Protein AF-0000000082576888 (afdb_homodimer)

Foldseek 3Di:
DDDDDDKDKAFAPLLPPADDFAAPDPPGQWTWAAFSAKDKAAAFGKDFTFRGMWMAADPQKWKFKFFDPVCCVPFVKTQPPVRDIDDNPDGDTHTTIIHGNGHGMDIGDGRHGGTTIGMDGDDDDDDDDDPDDDDDPCGPQDDCNVPD/DDDDDDKDKAFAPLLPPADDFADPDPPGQWTWAAFSAKDKAAAFGKDWTFRGMWMADDPQKWKWKFFDPVCCVVFVKTQPPPRDIDHNPDGDTDTTIIHGNGHGMDIGDGRHGGTTIGMDGDDDDDDDDDPDDDDDPCGPQDDCNVPD

Nearest PDB structures (foldseek):
  8hrv-assembly1_A  TM=9.682E-01  e=8.242E-16  Helicobacter pylori 26695
  3hza-assembly1_A  TM=9.464E-01  e=2.618E-15  Mycobacterium tuberculosis
  8k6w-assembly1_B  TM=9.674E-01  e=1.222E-14  Helicobacter pylori 26695
  8xhm-assembly1_A  TM=9.512E-01  e=1.796E-14  Nocardia seriolae
  3h6d-assembly1_A  TM=9.643E-01  e=3.476E-14  Mycobacterium tuberculosis

Solvent-accessible surface area (backbone atoms only — not comparable to full-atom values): 16197 Å² total; per-residue (Å²): 131,82,79,84,81,76,66,52,72,46,78,35,82,66,20,65,95,54,78,72,68,39,61,88,47,94,82,49,80,38,19,41,34,36,30,38,44,73,46,74,34,44,54,57,31,70,46,72,43,42,41,24,31,23,45,44,40,47,84,45,29,33,36,31,40,35,58,38,57,34,46,31,73,77,51,30,31,39,40,53,23,31,51,30,81,43,37,18,68,47,70,58,70,48,59,47,45,36,27,23,71,28,90,53,72,44,78,44,46,59,65,39,76,67,33,25,42,30,78,41,79,34,32,47,70,44,78,41,81,40,93,70,75,82,88,46,95,57,27,56,64,57,88,62,60,92,64,115,113,59,74,63,44,66,28,41,30,27,75,35,82,67,20,66,94,54,78,72,67,39,60,87,46,94,41,45,55,38,19,43,33,34,29,38,44,71,48,74,34,44,54,73,30,68,46,73,41,44,39,26,31,23,44,45,41,49,85,61,30,33,36,32,39,27,27,36,59,67,45,20,72,75,51,28,32,24,39,72,58,41,60,30,82,42,57,29,51,41,50,31,70,47,60,45,46,36,27,23,58,25,90,54,70,43,76,43,46,57,65,39,76,68,31,26,42,29,43,37,78,58,86,88,82,83,88,78,93,70,96,72,78,85,86,54,93,68,63,85,64,54,76,40,60,89,68,120

Radius of gyration: 20.02 Å; Cα contacts (8 Å, |Δi|>4): 741; chains: 2; bounding box: 49×55×47 Å

InterPro domains:
  IPR008181 Deoxyuridine triphosphate nucleotidohydrolase [MF_00116] (5-148)
  IPR008181 Deoxyuridine triphosphate nucleotidohydrolase [PTHR11241] (20-147)
  IPR008181 Deoxyuridine triphosphate nucleotidohydrolase [TIGR00576] (11-147)
  IPR029054 dUTPase-like [PF00692] (19-147)
  IPR033704 dUTPase, trimeric [cd07557] (29-118)
  IPR036157 dUTPase-like superfamily [G3DSA:2.70.40.10] (4-148)
  IPR036157 dUTPase-like superfamily [SSF51283] (5-147)

Secondary structure (DSSP, 8-state):
-PPPPP-EEEE-GGGTTPPPPEESSTT-SSEEEE-SS-EEE-TT-EEEEEEEEEEEPPTTEEEEEE--HHHHHHH-EEETTSSEEE-TT--SEEEEEEEE-SSS-EEEPTT-EEEEEEEEE---EEEEEES-PPP-SSBT--SSTTT-/-PPPEEEEEEE-GGGTTPPPPEESSTT-SSEEEE-SS-EEE-TT-EEEEEEEEEEEPPTTEEEEEE--HHHHHHH-EEETTSSEEE-TTB-SEEEEEEEE-SSS-EEEPTT-EEEEEEEEE---------S-PPP-SSTT--SS-S--

Structure (mmCIF, N/CA/C/O backbone):
data_AF-0000000082576888-model_v1
#
loop_
_entity.id
_entity.type
_entity.pdbx_description
1 polymer "Deoxyuridine 5'-triphosphate nucleotidohydrolase"
#
loop_
_atom_site.group_PDB
_atom_site.id
_atom_site.type_symbol
_atom_site.label_atom_id
_atom_site.label_alt_id
_atom_site.label_comp_id
_atom_site.label_asym_id
_atom_site.label_entity_id
_atom_site.label_seq_id
_atom_site.pdbx_PDB_ins_code
_atom_site.Cartn_x
_atom_site.Cartn_y
_atom_site.Cartn_z
_atom_site.occupancy
_atom_site.B_iso_or_equiv
_atom_site.auth_seq_id
_atom_site.auth_comp_id
_atom_site.auth_asym_id
_atom_site.auth_atom_id
_atom_site.pdbx_PDB_model_num
ATOM 1 N N . MET A 1 1 ? -22.599 6.484 8.722 1 65.9 1 MET A N 1
ATOM 2 C CA . MET A 1 1 ? -21.165 6.704 8.885 1 65.9 1 MET A CA 1
ATOM 3 C C . MET A 1 1 ? -20.578 5.733 9.904 1 65.9 1 MET A C 1
ATOM 5 O O . MET A 1 1 ? -21.253 5.347 10.86 1 65.9 1 MET A O 1
ATOM 9 N N . LEU A 1 2 ? -19.315 5.176 9.555 1 77.44 2 LEU A N 1
ATOM 10 C CA . LEU A 1 2 ? -18.671 4.295 10.523 1 77.44 2 LEU A CA 1
ATOM 11 C C . LEU A 1 2 ? -18.23 5.073 11.758 1 77.44 2 LEU A C 1
ATOM 13 O O . LEU A 1 2 ? -17.846 6.241 11.657 1 77.44 2 LEU A O 1
ATOM 17 N N . ALA A 1 3 ? -18.443 4.515 12.939 1 86.52 3 ALA A N 1
ATOM 18 C CA . ALA A 1 3 ? -17.978 5.148 14.171 1 86.52 3 ALA A CA 1
ATOM 19 C C . ALA A 1 3 ? -16.47 5.377 14.135 1 86.52 3 ALA A C 1
ATOM 21 O O . ALA A 1 3 ? -15.722 4.547 13.613 1 86.52 3 ALA A O 1
ATOM 22 N N . PRO A 1 4 ? -16.044 6.569 14.673 1 91.24 4 PRO A N 1
ATOM 23 C CA . PRO A 1 4 ? -14.598 6.79 14.734 1 91.24 4 PRO A CA 1
ATOM 24 C C . PRO A 1 4 ? -13.884 5.781 15.63 1 91.24 4 PRO A C 1
ATOM 26 O O . PRO A 1 4 ? -14.465 5.296 16.605 1 91.24 4 PRO A O 1
ATOM 29 N N . ILE A 1 5 ? -12.691 5.418 15.289 1 93.52 5 ILE A N 1
ATOM 30 C CA . ILE A 1 5 ? -11.874 4.571 16.151 1 93.52 5 ILE A CA 1
ATOM 31 C C . ILE A 1 5 ? -10.925 5.438 16.976 1 93.52 5 ILE A C 1
ATOM 33 O O . ILE A 1 5 ? -10.624 6.573 16.598 1 93.52 5 ILE A O 1
ATOM 37 N N . ARG A 1 6 ? -10.453 4.871 18.087 1 95.95 6 ARG A N 1
ATOM 38 C CA . ARG A 1 6 ? -9.484 5.568 18.926 1 95.95 6 ARG A CA 1
ATOM 39 C C . ARG A 1 6 ? -8.071 5.05 18.678 1 95.95 6 ARG A C 1
ATOM 41 O O . ARG A 1 6 ? -7.826 3.844 18.747 1 95.95 6 ARG A O 1
ATOM 48 N N . ILE A 1 7 ? -7.196 5.953 18.33 1 97.25 7 ILE A N 1
ATOM 49 C CA . ILE A 1 7 ? -5.788 5.622 18.138 1 97.25 7 ILE A CA 1
ATOM 50 C C . ILE A 1 7 ? -4.937 6.37 19.161 1 97.25 7 ILE A C 1
ATOM 52 O O . ILE A 1 7 ? -4.995 7.599 19.247 1 97.25 7 ILE A O 1
ATOM 56 N N . ALA A 1 8 ? -4.169 5.584 19.995 1 98.02 8 ALA A N 1
ATOM 57 C CA . ALA A 1 8 ? -3.235 6.207 20.929 1 98.02 8 ALA A CA 1
ATOM 58 C C . ALA A 1 8 ? -1.985 6.701 20.208 1 98.02 8 ALA A C 1
ATOM 60 O O . ALA A 1 8 ? -1.466 6.023 19.317 1 98.02 8 ALA A O 1
ATOM 61 N N . LEU A 1 9 ? -1.541 7.849 20.556 1 97.86 9 LEU A N 1
ATOM 62 C CA . LEU A 1 9 ? -0.363 8.451 19.941 1 97.86 9 LEU A CA 1
ATOM 63 C C . LEU A 1 9 ? 0.655 8.859 21.001 1 97.86 9 LEU A C 1
ATOM 65 O O . LEU A 1 9 ? 0.306 9.527 21.977 1 97.86 9 LEU A O 1
ATOM 69 N N . GLN A 1 10 ? 1.906 8.37 20.814 1 98.18 10 GLN A N 1
ATOM 70 C CA . GLN A 1 10 ? 3.025 8.769 21.662 1 98.18 10 GLN A CA 1
ATOM 71 C C . GLN A 1 10 ? 3.94 9.752 20.938 1 98.18 10 GLN A C 1
ATOM 73 O O . GLN A 1 10 ? 4.524 9.419 19.905 1 98.18 10 GLN A O 1
ATOM 78 N N . ARG A 1 11 ? 4.049 10.902 21.526 1 98.05 11 ARG A N 1
ATOM 79 C CA . ARG A 1 11 ? 4.987 11.876 20.978 1 98.05 11 ARG A CA 1
ATOM 80 C C . ARG A 1 11 ? 6.424 11.513 21.335 1 98.05 11 ARG A C 1
ATOM 82 O O . ARG A 1 11 ? 6.724 11.205 22.49 1 98.05 11 ARG A O 1
ATOM 89 N N . LEU A 1 12 ? 7.273 11.568 20.409 1 98.13 12 LEU A N 1
ATOM 90 C CA . LEU A 1 12 ? 8.696 11.321 20.618 1 98.13 12 LEU A CA 1
ATOM 91 C C . LEU A 1 12 ? 9.451 12.631 20.818 1 98.13 12 LEU A C 1
ATOM 93 O O . LEU A 1 12 ? 8.931 13.705 20.507 1 98.13 12 LEU A O 1
ATOM 97 N N . PRO A 1 13 ? 10.65 12.574 21.291 1 97.29 13 PRO A N 1
ATOM 98 C CA . PRO A 1 13 ? 11.383 13.794 21.637 1 97.29 13 PRO A CA 1
ATOM 99 C C . PRO A 1 13 ? 11.531 14.748 20.454 1 97.29 13 PRO A C 1
ATOM 101 O O . PRO A 1 13 ? 11.354 15.959 20.607 1 97.29 13 PRO A O 1
ATOM 104 N N . HIS A 1 14 ? 11.767 14.253 19.282 1 96.7 14 HIS A N 1
ATOM 105 C CA . HIS A 1 14 ? 12.01 15.13 18.142 1 96.7 14 HIS A CA 1
ATOM 106 C C . HIS A 1 14 ? 10.701 15.551 17.482 1 96.7 14 HIS A C 1
ATOM 108 O O . HIS A 1 14 ? 10.709 16.248 16.465 1 96.7 14 HIS A O 1
ATOM 114 N N . GLY A 1 15 ? 9.63 15.05 18.074 1 97.15 15 GLY A N 1
ATOM 115 C CA . GLY A 1 15 ? 8.322 15.488 17.611 1 97.15 15 GLY A CA 1
ATOM 116 C C . GLY A 1 15 ? 7.712 16.568 18.485 1 97.15 15 GLY A C 1
ATOM 117 O O . GLY A 1 15 ? 6.554 16.947 18.294 1 97.15 15 GLY A O 1
ATOM 118 N N . THR A 1 16 ? 8.504 17.091 19.438 1 95.74 16 THR A N 1
ATOM 119 C CA . THR A 1 16 ? 8.013 18.101 20.369 1 95.74 16 THR A CA 1
ATOM 120 C C . THR A 1 16 ? 7.595 19.366 19.625 1 95.74 16 THR A C 1
ATOM 122 O O . THR A 1 16 ? 8.287 19.81 18.707 1 95.74 16 THR A O 1
ATOM 125 N N . ASP A 1 17 ? 6.411 19.968 19.964 1 95.53 17 ASP A N 1
ATOM 126 C CA . ASP A 1 17 ? 5.871 21.233 19.475 1 95.53 17 ASP A CA 1
ATOM 127 C C . ASP A 1 17 ? 5.301 21.079 18.067 1 95.53 17 ASP A C 1
ATOM 129 O O . ASP A 1 17 ? 4.969 22.071 17.414 1 95.53 17 ASP A O 1
ATOM 133 N N . LEU A 1 18 ? 5.348 19.879 17.504 1 97.03 18 LEU A N 1
ATOM 134 C CA . LEU A 1 18 ? 4.702 19.626 16.221 1 97.03 18 LEU A CA 1
ATOM 135 C C . LEU A 1 18 ? 3.246 19.217 16.418 1 97.03 18 LEU A C 1
ATOM 137 O O . LEU A 1 18 ? 2.9 18.605 17.431 1 97.03 18 LEU A O 1
ATOM 141 N N . PRO A 1 19 ? 2.446 19.549 15.515 1 95.76 19 PRO A N 1
ATOM 142 C CA . PRO A 1 19 ? 1.05 19.122 15.638 1 95.76 19 PRO A CA 1
ATOM 143 C C . PRO A 1 19 ? 0.871 17.621 15.425 1 95.76 19 PRO A C 1
ATOM 145 O O . PRO A 1 19 ? 1.619 17.009 14.658 1 95.76 19 PRO A O 1
ATOM 148 N N . HIS A 1 20 ? -0.107 17.088 16.051 1 95.31 20 HIS A N 1
ATOM 149 C CA . HIS A 1 20 ? -0.565 15.747 15.705 1 95.31 20 HIS A CA 1
ATOM 150 C C . HIS A 1 20 ? -1.217 15.726 14.326 1 95.31 20 HIS A C 1
ATOM 152 O O . HIS A 1 20 ? -1.595 16.774 13.798 1 95.31 20 HIS A O 1
ATOM 158 N N . PRO A 1 21 ? -1.301 14.541 13.702 1 96.59 21 PRO A N 1
ATOM 159 C CA . PRO A 1 21 ? -2.068 14.47 12.457 1 96.59 21 PRO A CA 1
ATOM 160 C C . PRO A 1 21 ? -3.474 15.049 12.596 1 96.59 21 PRO A C 1
ATOM 162 O O . PRO A 1 21 ? -4.13 14.847 13.621 1 96.59 21 PRO A O 1
ATOM 165 N N . THR A 1 22 ? -3.915 15.733 11.553 1 94.59 22 THR A N 1
ATOM 166 C CA . THR A 1 22 ? -5.191 16.43 11.676 1 94.59 22 THR A CA 1
ATOM 167 C C . THR A 1 22 ? -5.962 16.381 10.36 1 94.59 22 THR A C 1
ATOM 169 O O . THR A 1 22 ? -5.363 16.378 9.283 1 94.59 22 THR A O 1
ATOM 172 N N . TYR A 1 23 ? -7.277 16.376 10.525 1 92.75 23 TYR A N 1
ATOM 173 C CA . TYR A 1 23 ? -8.16 16.534 9.374 1 92.75 23 TYR A CA 1
ATOM 174 C C . TYR A 1 23 ? -8.285 18.001 8.981 1 92.75 23 TYR A C 1
ATOM 176 O O . TYR A 1 23 ? -8.639 18.844 9.809 1 92.75 23 TYR A O 1
ATOM 184 N N . ALA A 1 24 ? -8.014 18.332 7.694 1 86.79 24 ALA A N 1
ATOM 185 C CA . ALA A 1 24 ? -8.037 19.72 7.239 1 86.79 24 ALA A CA 1
ATOM 186 C C . ALA A 1 24 ? -9.468 20.239 7.133 1 86.79 24 ALA A C 1
ATOM 188 O O . ALA A 1 24 ? -9.717 21.433 7.315 1 86.79 24 ALA A O 1
ATOM 189 N N . THR A 1 25 ? -10.417 19.376 6.747 1 86.66 25 THR A N 1
ATOM 190 C CA . THR A 1 25 ? -11.824 19.74 6.622 1 86.66 25 THR A CA 1
ATOM 191 C C . THR A 1 25 ? -12.72 18.643 7.19 1 86.66 25 THR A C 1
ATOM 193 O O . THR A 1 25 ? -12.261 17.525 7.435 1 86.66 25 THR A O 1
ATOM 196 N N . ALA A 1 26 ? -13.966 18.919 7.374 1 86.6 26 ALA A N 1
ATOM 197 C CA . ALA A 1 26 ? -14.922 17.976 7.949 1 86.6 26 ALA A CA 1
ATOM 198 C C . ALA A 1 26 ? -15.109 16.763 7.042 1 86.6 26 ALA A C 1
ATOM 200 O O . ALA A 1 26 ? -15.379 15.658 7.519 1 86.6 26 ALA A O 1
ATOM 201 N N . GLY A 1 27 ? -14.943 16.996 5.81 1 89.23 27 GLY A N 1
ATOM 202 C CA . GLY A 1 27 ? -15.157 15.909 4.867 1 89.23 27 GLY A CA 1
ATOM 203 C C . GLY A 1 27 ? -13.871 15.22 4.45 1 89.23 27 GLY A C 1
ATOM 204 O O . GLY A 1 27 ? -13.883 14.347 3.579 1 89.23 27 GLY A O 1
ATOM 205 N N . ALA A 1 28 ? -12.764 15.604 5.082 1 89.87 28 ALA A N 1
ATOM 206 C CA . ALA A 1 28 ? -11.478 15.025 4.702 1 89.87 28 ALA A CA 1
ATOM 207 C C . ALA A 1 28 ? -11.422 13.54 5.047 1 89.87 28 ALA A C 1
ATOM 209 O O . ALA A 1 28 ? -11.86 13.129 6.124 1 89.87 28 ALA A O 1
ATOM 210 N N . ALA A 1 29 ? -10.87 12.768 4.163 1 90.52 29 ALA A N 1
ATOM 211 C CA . ALA A 1 29 ? -10.702 11.334 4.387 1 90.52 29 ALA A CA 1
ATOM 212 C C . ALA A 1 29 ? -9.433 11.048 5.185 1 90.52 29 ALA A C 1
ATOM 214 O O . ALA A 1 29 ? -9.364 10.06 5.92 1 90.52 29 ALA A O 1
ATOM 215 N N . GLY A 1 30 ? -8.481 11.865 5.017 1 94.3 30 GLY A N 1
ATOM 216 C CA . GLY A 1 30 ? -7.192 11.62 5.644 1 94.3 30 GLY A CA 1
ATOM 217 C C . GLY A 1 30 ? -6.732 12.763 6.528 1 94.3 30 GLY A C 1
ATOM 218 O O . GLY A 1 30 ? -7.195 13.896 6.379 1 94.3 30 GLY A O 1
ATOM 219 N N . MET A 1 31 ? -5.754 12.439 7.431 1 96.03 31 MET A N 1
ATOM 220 C CA . MET A 1 31 ? -5.109 13.415 8.305 1 96.03 31 MET A CA 1
ATOM 221 C C . MET A 1 31 ? -3.758 13.842 7.741 1 96.03 31 MET A C 1
ATOM 223 O O . MET A 1 31 ? -2.925 12.997 7.408 1 96.03 31 MET A O 1
ATOM 227 N N . ASP A 1 32 ? -3.575 15.085 7.749 1 95.95 32 ASP A N 1
ATOM 228 C CA . ASP A 1 32 ? -2.261 15.568 7.336 1 95.95 32 ASP A CA 1
ATOM 229 C C . ASP A 1 32 ? -1.206 15.263 8.397 1 95.95 32 ASP A C 1
ATOM 231 O O . ASP A 1 32 ? -1.462 15.405 9.594 1 95.95 32 ASP A O 1
ATOM 235 N N . VAL A 1 33 ? -0.032 14.86 7.98 1 97.38 33 VAL A N 1
ATOM 236 C CA . VAL A 1 33 ? 1.097 14.604 8.869 1 97.38 33 VAL A CA 1
ATOM 237 C C . VAL A 1 33 ? 2.294 15.451 8.441 1 97.38 33 VAL A C 1
ATOM 239 O O . VAL A 1 33 ? 2.508 15.676 7.247 1 97.38 33 VAL A O 1
ATOM 242 N N . VAL A 1 34 ? 3.082 15.861 9.405 1 97.67 34 VAL A N 1
ATOM 243 C CA . VAL A 1 34 ? 4.187 16.771 9.123 1 97.67 34 VAL A CA 1
ATOM 244 C C . VAL A 1 34 ? 5.516 16.071 9.398 1 97.67 34 VAL A C 1
ATOM 246 O O . VAL A 1 34 ? 5.565 15.084 10.135 1 97.67 34 VAL A O 1
ATOM 249 N N . ALA A 1 35 ? 6.571 16.586 8.841 1 98.36 35 ALA A N 1
ATOM 250 C CA . ALA A 1 35 ? 7.926 16.084 9.051 1 98.36 35 ALA A CA 1
ATOM 251 C C . ALA A 1 35 ? 8.469 16.524 10.408 1 98.36 35 ALA A C 1
ATOM 253 O O . ALA A 1 35 ? 8.255 17.662 10.83 1 98.36 35 ALA A O 1
ATOM 254 N N . ALA A 1 36 ? 9.249 15.652 11.033 1 98.52 36 ALA A N 1
ATOM 255 C CA . ALA A 1 36 ? 9.906 15.982 12.295 1 98.52 36 ALA A CA 1
ATOM 256 C C . ALA A 1 36 ? 11.415 16.121 12.108 1 98.52 36 ALA A C 1
ATOM 258 O O . ALA A 1 36 ? 12.185 15.906 13.046 1 98.52 36 ALA A O 1
ATOM 259 N N . GLU A 1 37 ? 11.831 16.263 10.902 1 98.04 37 GLU A N 1
ATOM 260 C CA . GLU A 1 37 ? 13.237 16.472 10.571 1 98.04 37 GLU A CA 1
ATOM 261 C C . GLU A 1 37 ? 13.387 17.308 9.304 1 98.04 37 GLU A C 1
ATOM 263 O O . GLU A 1 37 ? 12.417 17.518 8.573 1 98.04 37 GLU A O 1
ATOM 26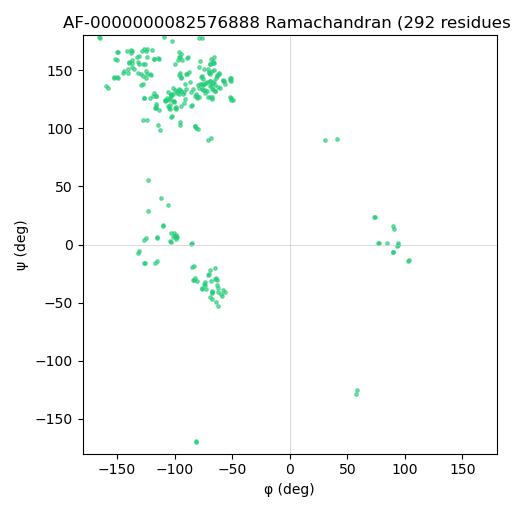8 N N . ASP A 1 38 ? 14.606 17.776 9.114 1 98.35 38 ASP A N 1
ATOM 269 C CA . ASP A 1 38 ? 15.006 18.429 7.871 1 98.35 38 ASP A CA 1
ATOM 270 C C . ASP A 1 38 ? 15.725 17.452 6.944 1 98.35 38 ASP A C 1
ATOM 272 O O . ASP A 1 38 ? 16.591 16.693 7.384 1 98.35 38 ASP A O 1
ATOM 276 N N . VAL A 1 39 ? 15.237 17.524 5.693 1 97.96 39 VAL A N 1
ATOM 277 C CA . VAL A 1 39 ? 15.937 16.663 4.746 1 97.96 39 VAL A CA 1
ATOM 278 C C . VAL A 1 39 ? 15.839 17.253 3.341 1 97.96 39 VAL A C 1
ATOM 280 O O . VAL A 1 39 ? 14.827 17.861 2.985 1 97.96 39 VAL A O 1
ATOM 283 N N . VAL A 1 40 ? 16.884 17.098 2.58 1 98.51 40 VAL A N 1
ATOM 284 C CA . VAL A 1 40 ? 16.881 17.445 1.163 1 98.51 40 VAL A CA 1
ATOM 285 C C . VAL A 1 40 ? 16.881 16.173 0.319 1 98.51 40 VAL A C 1
ATOM 287 O O . VAL A 1 40 ? 17.746 15.31 0.486 1 98.51 40 VAL A O 1
ATOM 290 N N . LEU A 1 41 ? 15.893 16.089 -0.554 1 97.65 41 LEU A N 1
ATOM 291 C CA . LEU A 1 41 ? 15.799 14.951 -1.462 1 97.65 41 LEU A CA 1
ATOM 292 C C . LEU A 1 41 ? 16.27 15.331 -2.861 1 97.65 41 LEU A C 1
ATOM 294 O O . LEU A 1 41 ? 15.593 16.083 -3.566 1 97.65 41 LEU A O 1
ATOM 298 N N . ALA A 1 42 ? 17.402 14.802 -3.24 1 97.61 42 ALA A N 1
ATOM 299 C CA . ALA A 1 42 ? 17.858 14.987 -4.615 1 97.61 42 ALA A CA 1
ATOM 300 C C . ALA A 1 42 ? 16.943 14.263 -5.599 1 97.61 42 ALA A C 1
ATOM 302 O O . ALA A 1 42 ? 16.208 13.349 -5.215 1 97.61 42 ALA A O 1
ATOM 303 N N . PRO A 1 43 ? 16.965 14.721 -6.889 1 96.25 43 PRO A N 1
ATOM 304 C CA . PRO A 1 43 ? 16.213 13.954 -7.884 1 96.25 43 PRO A CA 1
ATOM 305 C C . PRO A 1 43 ? 16.565 12.468 -7.874 1 96.25 43 PRO A C 1
ATOM 307 O O . PRO A 1 43 ? 17.746 12.111 -7.854 1 96.25 43 PRO A O 1
ATOM 310 N N . GLY A 1 44 ? 15.547 11.638 -7.753 1 94.7 44 GLY A N 1
ATOM 311 C CA . GLY A 1 44 ? 15.761 10.2 -7.769 1 94.7 44 GLY A CA 1
ATOM 312 C C . GLY A 1 44 ? 16.006 9.618 -6.39 1 94.7 44 GLY A C 1
ATOM 313 O O . GLY A 1 44 ? 16.009 8.398 -6.217 1 94.7 44 GLY A O 1
ATOM 314 N N . ALA A 1 45 ? 16.125 10.495 -5.4 1 96.03 45 ALA A N 1
ATOM 315 C CA . ALA A 1 45 ? 16.419 10.029 -4.048 1 96.03 45 ALA A CA 1
ATOM 316 C C . ALA A 1 45 ? 15.136 9.701 -3.289 1 96.03 45 ALA A C 1
ATOM 318 O O . ALA A 1 45 ? 14.045 10.104 -3.7 1 96.03 45 ALA A O 1
ATOM 319 N N . ARG A 1 46 ? 15.325 8.931 -2.256 1 96.98 46 ARG A N 1
ATOM 320 C CA . ARG A 1 46 ? 14.25 8.606 -1.324 1 96.98 46 ARG A CA 1
ATOM 321 C C . ARG A 1 46 ? 14.737 8.676 0.12 1 96.98 46 ARG A C 1
ATOM 323 O O . ARG A 1 46 ? 15.94 8.598 0.379 1 96.98 46 ARG A O 1
ATOM 330 N N . HIS A 1 47 ? 13.823 8.88 0.997 1 97.66 47 HIS A N 1
ATOM 331 C CA . HIS A 1 47 ? 14.133 8.996 2.418 1 97.66 47 HIS A CA 1
ATOM 332 C C . HIS A 1 47 ? 12.909 8.69 3.275 1 97.66 47 HIS A C 1
ATOM 334 O O . HIS A 1 47 ? 11.801 9.13 2.962 1 97.66 47 HIS A O 1
ATOM 340 N N . ALA A 1 48 ? 13.178 7.884 4.3 1 98.27 48 ALA A N 1
ATOM 341 C CA . ALA A 1 48 ? 12.131 7.687 5.299 1 98.27 48 ALA A CA 1
ATOM 342 C C . ALA A 1 48 ? 12.076 8.859 6.275 1 98.27 48 ALA A C 1
ATOM 344 O O . ALA A 1 48 ? 12.835 8.902 7.246 1 98.27 48 ALA A O 1
ATOM 345 N N . VAL A 1 49 ? 11.185 9.751 6.072 1 98.4 49 VAL A N 1
ATOM 346 C CA . VAL A 1 49 ? 11.113 10.987 6.844 1 98.4 49 VAL A CA 1
ATOM 347 C C . VAL A 1 49 ? 10.42 10.723 8.179 1 98.4 49 VAL A C 1
ATOM 349 O O . VAL A 1 49 ? 9.306 10.196 8.213 1 98.4 49 VAL A O 1
ATOM 352 N N . ALA A 1 50 ? 11.058 11.119 9.209 1 98.43 50 ALA A N 1
ATOM 353 C CA . ALA A 1 50 ? 10.505 10.941 10.55 1 98.43 50 ALA A CA 1
ATOM 354 C C . ALA A 1 50 ? 9.311 11.863 10.778 1 98.43 50 ALA A C 1
ATOM 356 O O . ALA A 1 50 ? 9.305 13.007 10.316 1 98.43 50 ALA A O 1
ATOM 357 N N . THR A 1 51 ? 8.35 11.37 11.594 1 98.48 51 THR A N 1
ATOM 358 C CA . THR A 1 51 ? 7.167 12.183 11.852 1 98.48 51 THR A CA 1
ATOM 359 C C . THR A 1 51 ? 7.094 12.581 13.324 1 98.48 51 THR A C 1
ATOM 361 O O . THR A 1 51 ? 6.269 13.412 13.708 1 98.48 51 THR A O 1
ATOM 364 N N . GLY A 1 52 ? 7.91 11.897 14.177 1 98.37 52 GLY A N 1
ATOM 365 C CA . GLY A 1 52 ? 8.049 12.336 15.557 1 98.37 52 GLY A CA 1
ATOM 366 C C . GLY A 1 52 ? 7.033 11.705 16.489 1 98.37 52 GLY A C 1
ATOM 367 O O . GLY A 1 52 ? 6.798 12.207 17.591 1 98.37 52 GLY A O 1
ATOM 368 N N . PHE A 1 53 ? 6.342 10.59 16.042 1 98.38 53 PHE A N 1
ATOM 369 C CA . PHE A 1 53 ? 5.388 9.934 16.929 1 98.38 53 PHE A CA 1
ATOM 370 C C . PHE A 1 53 ? 5.263 8.454 16.59 1 98.38 53 PHE A C 1
ATOM 372 O O . PHE A 1 53 ? 5.693 8.018 15.52 1 98.38 53 PHE A O 1
ATOM 379 N N . ALA A 1 54 ? 4.813 7.737 17.495 1 98.36 54 ALA A N 1
ATOM 380 C CA . ALA A 1 54 ? 4.359 6.357 17.346 1 98.36 54 ALA A CA 1
ATOM 381 C C . ALA A 1 54 ? 2.877 6.228 17.687 1 98.36 54 ALA A C 1
ATOM 383 O O . ALA A 1 54 ? 2.303 7.109 18.331 1 98.36 54 ALA A O 1
ATOM 384 N N . MET A 1 55 ? 2.284 5.182 17.22 1 97.18 55 MET A N 1
ATOM 385 C CA . MET A 1 55 ? 0.853 5.034 17.469 1 97.18 55 MET A CA 1
ATOM 386 C C . MET A 1 55 ? 0.507 3.588 17.809 1 97.18 55 MET A C 1
ATOM 388 O O . MET A 1 55 ? 1.239 2.667 17.444 1 97.18 55 MET A O 1
ATOM 392 N N . ALA A 1 56 ? -0.597 3.439 18.504 1 97.85 56 ALA A N 1
ATOM 393 C CA . ALA A 1 56 ? -1.228 2.146 18.759 1 97.85 56 ALA A CA 1
ATOM 394 C C . ALA A 1 56 ? -2.571 2.041 18.043 1 97.85 56 ALA A C 1
ATOM 396 O O . ALA A 1 56 ? -3.579 2.566 18.522 1 97.85 56 ALA A O 1
ATOM 397 N N . ILE A 1 57 ? -2.551 1.414 16.936 1 96.61 57 ILE A N 1
ATOM 398 C CA . ILE A 1 57 ? -3.753 1.198 16.138 1 96.61 57 ILE A CA 1
ATOM 399 C C . ILE A 1 57 ? -4.529 0.003 16.687 1 96.61 57 ILE A C 1
ATOM 401 O O . ILE A 1 57 ? -3.944 -1.042 16.983 1 96.61 57 ILE A O 1
ATOM 405 N N . PRO A 1 58 ? -5.796 0.135 16.937 1 95.98 58 PRO A N 1
ATOM 406 C CA . PRO A 1 58 ? -6.551 -0.999 17.475 1 95.98 58 PRO A CA 1
ATOM 407 C C . PRO A 1 58 ? -6.563 -2.2 16.532 1 95.98 58 PRO A C 1
ATOM 409 O O . PRO A 1 58 ? -6.508 -2.032 15.311 1 95.98 58 PRO A O 1
ATOM 412 N N . PRO A 1 59 ? -6.6 -3.433 17.185 1 94.07 59 PRO A N 1
ATOM 413 C CA . PRO A 1 59 ? -6.715 -4.617 16.33 1 94.07 59 PRO A CA 1
ATOM 414 C C . PRO A 1 59 ? -7.866 -4.514 15.332 1 94.07 59 PRO A C 1
ATOM 416 O O . PRO A 1 59 ? -8.927 -3.978 15.662 1 94.07 59 PRO A O 1
ATOM 419 N N . GLY A 1 60 ? -7.626 -4.996 14.132 1 93.98 60 GLY A N 1
ATOM 420 C CA . GLY A 1 60 ? -8.665 -4.977 13.114 1 93.98 60 GLY A CA 1
ATOM 421 C C . GLY A 1 60 ? -8.598 -3.755 12.217 1 93.98 60 GLY A C 1
ATOM 422 O O . GLY A 1 60 ? -9.399 -3.614 11.291 1 93.98 60 GLY A O 1
ATOM 423 N N . TYR A 1 61 ? -7.605 -2.903 12.508 1 95.96 61 TYR A N 1
ATOM 424 C CA . TYR A 1 61 ? -7.443 -1.699 11.701 1 95.96 61 TYR A CA 1
ATOM 425 C C . TYR A 1 61 ? -5.994 -1.529 11.259 1 95.96 61 TYR A C 1
ATOM 427 O O . TYR A 1 61 ? -5.087 -2.127 11.843 1 95.96 61 TYR A O 1
ATOM 435 N N . GLU A 1 62 ? -5.868 -0.814 10.154 1 96.83 62 GLU A N 1
ATOM 436 C CA . GLU A 1 62 ? -4.583 -0.273 9.72 1 96.83 62 GLU A CA 1
ATOM 437 C C . GLU A 1 62 ? -4.663 1.237 9.51 1 96.83 62 GLU A C 1
ATOM 439 O O . GLU A 1 62 ? -5.747 1.82 9.568 1 96.83 62 GLU A O 1
ATOM 444 N N . VAL A 1 63 ? -3.506 1.81 9.393 1 97.22 63 VAL A N 1
ATOM 445 C CA . VAL A 1 63 ? -3.427 3.18 8.896 1 97.22 63 VAL A CA 1
ATOM 446 C C . VAL A 1 63 ? -2.641 3.212 7.588 1 97.22 63 VAL A C 1
ATOM 448 O O . VAL A 1 63 ? -1.573 2.603 7.484 1 97.22 63 VAL A O 1
ATOM 451 N N . GLN A 1 64 ? -3.18 3.847 6.57 1 97.69 64 GLN A N 1
ATOM 452 C CA . GLN A 1 64 ? -2.551 3.988 5.261 1 97.69 64 GLN A CA 1
ATOM 453 C C . GLN A 1 64 ? -1.859 5.342 5.126 1 97.69 64 GLN A C 1
ATOM 455 O O . GLN A 1 64 ? -2.423 6.373 5.496 1 97.69 64 GLN A O 1
ATOM 460 N N . VAL A 1 65 ? -0.622 5.294 4.684 1 97.43 65 VAL A N 1
ATOM 461 C CA . VAL A 1 65 ? 0.099 6.511 4.325 1 97.43 65 VAL A CA 1
ATOM 462 C C . VAL A 1 65 ? -0.108 6.817 2.843 1 97.43 65 VAL A C 1
ATOM 464 O O . VAL A 1 65 ? 0.211 5.993 1.983 1 97.43 65 VAL A O 1
ATOM 467 N N . ARG A 1 66 ? -0.584 8.021 2.505 1 96.68 66 ARG A N 1
ATOM 468 C CA . ARG A 1 66 ? -0.91 8.387 1.13 1 96.68 66 ARG A CA 1
ATOM 469 C C . ARG A 1 66 ? -0.249 9.705 0.743 1 96.68 66 ARG A C 1
ATOM 471 O O . ARG A 1 66 ? -0.072 10.588 1.585 1 96.68 66 ARG A O 1
ATOM 478 N N . PRO A 1 67 ? 0.106 9.794 -0.53 1 95.76 67 PRO A N 1
ATOM 479 C CA . PRO A 1 67 ? 0.764 11.019 -0.992 1 95.76 67 PRO A CA 1
ATOM 480 C C . PRO A 1 67 ? -0.177 12.222 -1.012 1 95.76 67 PRO A C 1
ATOM 482 O O . PRO A 1 67 ? -1.396 12.056 -1.096 1 95.76 67 PRO A O 1
ATOM 485 N N . ARG A 1 68 ? 0.451 13.307 -0.923 1 92.11 68 ARG A N 1
ATOM 486 C CA . ARG A 1 68 ? -0.289 14.552 -1.099 1 92.11 68 ARG A CA 1
ATOM 487 C C . ARG A 1 68 ? -0.283 14.991 -2.559 1 92.11 68 ARG A C 1
ATOM 489 O O . ARG A 1 68 ? 0.772 15.03 -3.197 1 92.11 68 ARG A O 1
ATOM 496 N N . SER A 1 69 ? -1.37 15.425 -2.98 1 89 69 SER A N 1
ATOM 497 C CA . SER A 1 69 ? -1.5 15.808 -4.383 1 89 69 SER A CA 1
ATOM 498 C C . SER A 1 69 ? -0.652 17.034 -4.702 1 89 69 SER A C 1
ATOM 500 O O . SER A 1 69 ? -0.014 17.098 -5.755 1 89 69 SER A O 1
ATOM 502 N N . GLY A 1 70 ? -0.639 18.035 -3.816 1 87.78 70 GLY A N 1
ATOM 503 C CA . GLY A 1 70 ? 0.116 19.254 -4.061 1 87.78 70 GLY A CA 1
ATOM 504 C C . GLY A 1 70 ? 1.602 19.007 -4.247 1 87.78 70 GLY A C 1
ATOM 505 O O . GLY A 1 70 ? 2.222 19.575 -5.149 1 87.78 70 GLY A O 1
ATOM 506 N N . LEU A 1 71 ? 2.178 18.188 -3.465 1 90.55 71 LEU A N 1
ATOM 507 C CA . LEU A 1 71 ? 3.597 17.864 -3.566 1 90.55 71 LEU A CA 1
ATOM 508 C C . LEU A 1 71 ? 3.889 17.099 -4.852 1 90.55 71 LEU A C 1
ATOM 510 O O . LEU A 1 71 ? 4.907 17.34 -5.506 1 90.55 71 LEU A O 1
ATOM 514 N N . ALA A 1 72 ? 2.958 16.218 -5.14 1 90.7 72 ALA A N 1
ATOM 515 C CA . ALA A 1 72 ? 3.126 15.409 -6.344 1 90.7 72 ALA A CA 1
ATOM 516 C C . ALA A 1 72 ? 3.1 16.278 -7.598 1 90.7 72 ALA A C 1
ATOM 518 O O . ALA A 1 72 ? 3.989 16.179 -8.448 1 90.7 72 ALA A O 1
ATOM 519 N N . LEU A 1 73 ? 2.134 17.107 -7.684 1 90.02 73 LEU A N 1
ATOM 520 C CA . LEU A 1 73 ? 1.94 17.918 -8.881 1 90.02 73 LEU A CA 1
ATOM 521 C C . LEU A 1 73 ? 3.043 18.963 -9.015 1 90.02 73 LEU A C 1
ATOM 523 O O . LEU A 1 73 ? 3.666 19.082 -10.073 1 90.02 73 LEU A O 1
ATOM 527 N N . LYS A 1 74 ? 3.373 19.642 -7.928 1 91.51 74 LYS A N 1
ATOM 528 C CA . LYS A 1 74 ? 4.252 20.806 -7.998 1 91.51 74 LYS A CA 1
ATOM 529 C C . LYS A 1 74 ? 5.719 20.386 -8.007 1 91.51 74 LYS A C 1
ATOM 531 O O . LYS A 1 74 ? 6.557 21.053 -8.618 1 91.51 74 LYS A O 1
ATOM 536 N N . HIS A 1 75 ? 6.043 19.238 -7.352 1 93.87 75 HIS A N 1
ATOM 537 C CA . HIS A 1 75 ? 7.456 18.976 -7.107 1 93.87 75 HIS A CA 1
ATOM 538 C C . HIS A 1 75 ? 7.833 17.557 -7.517 1 93.87 75 HIS A C 1
ATOM 540 O O . HIS A 1 75 ? 9.004 17.176 -7.447 1 93.87 75 HIS A O 1
ATOM 546 N N . GLY A 1 76 ? 6.868 16.71 -7.892 1 95.21 76 GLY A N 1
ATOM 547 C CA . GLY A 1 76 ? 7.163 15.329 -8.24 1 95.21 76 GLY A CA 1
ATOM 548 C C . GLY A 1 76 ? 7.483 14.466 -7.035 1 95.21 76 GLY A C 1
ATOM 549 O O . GLY A 1 76 ? 8.212 13.478 -7.149 1 95.21 76 GLY A O 1
ATOM 550 N N . ILE A 1 77 ? 6.983 14.908 -5.897 1 95.84 77 ILE A N 1
ATOM 551 C CA . ILE A 1 77 ? 7.229 14.182 -4.656 1 95.84 77 ILE A CA 1
ATOM 552 C C . ILE A 1 77 ? 6.09 13.198 -4.4 1 95.84 77 ILE A C 1
ATOM 554 O O . ILE A 1 77 ? 4.915 13.569 -4.46 1 95.84 77 ILE A O 1
ATOM 558 N N . THR A 1 78 ? 6.429 11.963 -4.141 1 96.01 78 THR A N 1
ATOM 559 C CA . THR A 1 78 ? 5.418 10.953 -3.85 1 96.01 78 THR A CA 1
ATOM 560 C C . THR A 1 78 ? 5.854 10.071 -2.684 1 96.01 78 THR A C 1
ATOM 562 O O . THR A 1 78 ? 6.96 10.225 -2.162 1 96.01 78 THR A O 1
ATOM 565 N N . CYS A 1 79 ? 4.94 9.32 -2.17 1 96.48 79 CYS A N 1
ATOM 566 C CA . CYS A 1 79 ? 5.245 8.209 -1.275 1 96.48 79 CYS A CA 1
ATOM 567 C C . CYS A 1 79 ? 5.542 6.939 -2.063 1 96.48 79 CYS A C 1
ATOM 569 O O . CYS A 1 79 ? 4.656 6.389 -2.719 1 96.48 79 CYS A O 1
ATOM 571 N N . LEU A 1 80 ? 6.687 6.438 -1.921 1 94.31 80 LEU A N 1
ATOM 572 C CA . LEU A 1 80 ? 7.178 5.401 -2.822 1 94.31 80 LEU A CA 1
ATOM 573 C C . LEU A 1 80 ? 6.432 4.09 -2.599 1 94.31 80 LEU A C 1
ATOM 575 O O . LEU A 1 80 ? 6.284 3.289 -3.525 1 94.31 80 LEU A O 1
ATOM 579 N N . ASN A 1 81 ? 5.897 3.874 -1.429 1 94.9 81 ASN A N 1
ATOM 580 C CA . ASN A 1 81 ? 5.184 2.644 -1.1 1 94.9 81 ASN A CA 1
ATOM 581 C C . ASN A 1 81 ? 3.69 2.896 -0.91 1 94.9 81 ASN A C 1
ATOM 583 O O . ASN A 1 81 ? 3.059 2.286 -0.046 1 94.9 81 ASN A O 1
ATOM 587 N N . THR A 1 82 ? 3.122 3.682 -1.681 1 92.91 82 THR A N 1
ATOM 588 C CA . THR A 1 82 ? 1.723 4.068 -1.536 1 92.91 82 THR A CA 1
ATOM 589 C C . THR A 1 82 ? 0.802 2.967 -2.052 1 92.91 82 THR A C 1
ATOM 591 O O . THR A 1 82 ? 0.998 2.451 -3.154 1 92.91 82 THR A O 1
ATOM 594 N N . PRO A 1 83 ? -0.292 2.683 -1.329 1 95.01 83 PRO A N 1
ATOM 595 C CA . PRO A 1 83 ? -0.407 3.097 0.071 1 95.01 83 PRO A CA 1
ATOM 596 C C . PRO A 1 83 ? 0.58 2.374 0.984 1 95.01 83 PRO A C 1
ATOM 598 O O . PRO A 1 83 ? 0.844 1.183 0.794 1 95.01 83 PRO A O 1
ATOM 601 N N . GLY A 1 84 ? 1.204 3.154 1.812 1 95.42 84 GLY A N 1
ATOM 602 C CA . GLY A 1 84 ? 1.964 2.539 2.888 1 95.42 84 GLY A CA 1
ATOM 603 C C . GLY A 1 84 ? 1.089 1.999 4.003 1 95.42 84 GLY A C 1
ATOM 604 O O . GLY A 1 84 ? 0.1 2.629 4.384 1 95.42 84 GLY A O 1
ATOM 605 N N . THR A 1 85 ? 1.452 0.821 4.452 1 95.15 85 THR A N 1
ATOM 606 C CA . THR A 1 85 ? 0.645 0.179 5.484 1 95.15 85 THR A CA 1
ATOM 607 C C . THR A 1 85 ? 1.342 0.252 6.839 1 95.15 85 THR A C 1
ATOM 609 O O . THR A 1 85 ? 2.505 -0.137 6.967 1 95.15 85 THR A O 1
ATOM 612 N N . ILE A 1 86 ? 0.673 0.79 7.778 1 95.97 86 ILE A N 1
ATOM 613 C CA . ILE A 1 86 ? 1.071 0.7 9.178 1 95.97 86 ILE A CA 1
ATOM 614 C C . ILE A 1 86 ? 0.19 -0.319 9.9 1 95.97 86 ILE A C 1
ATOM 616 O O . ILE A 1 86 ? -1.015 -0.107 10.055 1 95.97 86 ILE A O 1
ATOM 620 N N . ASP A 1 87 ? 0.776 -1.331 10.36 1 96.3 87 ASP A N 1
ATOM 621 C CA . ASP A 1 87 ? 0.06 -2.435 10.99 1 96.3 87 ASP A CA 1
ATOM 622 C C . ASP A 1 87 ? -0.345 -2.082 12.42 1 96.3 87 ASP A C 1
ATOM 624 O O . ASP A 1 87 ? 0.319 -1.279 13.079 1 96.3 87 ASP A O 1
ATOM 628 N N . SER A 1 88 ? -1.327 -2.757 12.912 1 96.05 88 SER A N 1
ATOM 629 C CA . SER A 1 88 ? -1.877 -2.463 14.232 1 96.05 88 SER A CA 1
ATOM 630 C C . SER A 1 88 ? -0.895 -2.839 15.336 1 96.05 88 SER A C 1
ATOM 632 O O . SER A 1 88 ? -0.968 -2.308 16.446 1 96.05 88 SER A O 1
ATOM 634 N N . ASP A 1 89 ? 0.024 -3.708 15.063 1 94.51 89 ASP A N 1
ATOM 635 C CA . ASP A 1 89 ? 0.938 -4.157 16.108 1 94.51 89 ASP A CA 1
ATOM 636 C C . ASP A 1 89 ? 2.307 -3.496 15.962 1 94.51 89 ASP A C 1
ATOM 638 O O . ASP A 1 89 ? 3.271 -3.899 16.616 1 94.51 89 ASP A O 1
ATOM 642 N N . TYR A 1 90 ? 2.477 -2.617 14.995 1 95.14 90 TYR A N 1
ATOM 643 C CA . TYR A 1 90 ? 3.691 -1.817 14.882 1 95.14 90 TYR A CA 1
ATOM 644 C C . TYR A 1 90 ? 3.744 -0.75 15.97 1 95.14 90 TYR A C 1
ATOM 646 O O . TYR A 1 90 ? 2.766 -0.031 16.191 1 95.14 90 TYR A O 1
ATOM 654 N N . ARG A 1 91 ? 4.914 -0.634 16.677 1 97.38 91 ARG A N 1
ATOM 655 C CA . ARG A 1 91 ? 5.028 0.323 17.773 1 97.38 91 ARG A CA 1
ATOM 656 C C . ARG A 1 91 ? 6.214 1.258 17.562 1 97.38 91 ARG A C 1
ATOM 658 O O . ARG A 1 91 ? 6.569 2.031 18.455 1 97.38 91 ARG A O 1
ATOM 665 N N . GLY A 1 92 ? 6.862 1.139 16.396 1 96.89 92 GLY A N 1
ATOM 666 C CA . GLY A 1 92 ? 7.945 2.053 16.072 1 96.89 92 GLY A CA 1
ATOM 667 C C . GLY A 1 92 ? 7.459 3.405 15.586 1 96.89 92 GLY A C 1
ATOM 668 O O . GLY A 1 92 ? 6.253 3.632 15.469 1 96.89 92 GLY A O 1
ATOM 669 N N . GLU A 1 93 ? 8.411 4.296 15.328 1 98.32 93 GLU A N 1
ATOM 670 C CA . GLU A 1 93 ? 8.055 5.604 14.786 1 98.32 93 GLU A CA 1
ATOM 671 C C . GLU A 1 93 ? 7.44 5.476 13.395 1 98.32 93 GLU A C 1
ATOM 673 O O . GLU A 1 93 ? 7.95 4.736 12.551 1 98.32 93 GLU A O 1
ATOM 678 N N . VAL A 1 94 ? 6.336 6.162 13.25 1 97.95 94 VAL A N 1
ATOM 679 C CA . VAL A 1 94 ? 5.78 6.295 11.908 1 97.95 94 VAL A CA 1
ATOM 680 C C . VAL A 1 94 ? 6.71 7.145 11.045 1 97.95 94 VAL A C 1
ATOM 682 O O . VAL A 1 94 ? 7.087 8.253 11.434 1 97.95 94 VAL A O 1
ATOM 685 N N . LYS A 1 95 ? 7.101 6.602 9.915 1 98.27 95 LYS A N 1
ATOM 686 C CA . LYS A 1 95 ? 7.888 7.337 8.929 1 98.27 95 LYS A CA 1
ATOM 687 C C . LYS A 1 95 ? 7.223 7.298 7.556 1 98.27 95 LYS A C 1
ATOM 689 O O . LYS A 1 95 ? 6.418 6.407 7.275 1 98.27 95 LYS A O 1
ATOM 694 N N . VAL A 1 96 ? 7.547 8.281 6.783 1 98.2 96 VAL A N 1
ATOM 695 C CA . VAL A 1 96 ? 6.999 8.402 5.437 1 98.2 96 VAL A CA 1
ATOM 696 C C . VAL A 1 96 ? 8.123 8.289 4.409 1 98.2 96 VAL A C 1
ATOM 698 O O . VAL A 1 96 ? 9.035 9.119 4.384 1 98.2 96 VAL A O 1
ATOM 701 N N . ILE A 1 97 ? 8.017 7.271 3.553 1 97.85 97 ILE A N 1
ATOM 702 C CA . ILE A 1 97 ? 9.033 7.124 2.517 1 97.85 97 ILE A CA 1
ATOM 703 C C . ILE A 1 97 ? 8.706 8.041 1.34 1 97.85 97 ILE A C 1
ATOM 705 O O . ILE A 1 97 ? 7.907 7.685 0.47 1 97.85 97 ILE A O 1
ATOM 709 N N . LEU A 1 98 ? 9.408 9.124 1.303 1 97.82 98 LEU A N 1
ATOM 710 C CA . LEU A 1 98 ? 9.249 10.069 0.202 1 97.82 98 LEU A CA 1
ATOM 711 C C . LEU A 1 98 ? 10.273 9.801 -0.896 1 97.82 98 LEU A C 1
ATOM 713 O O . LEU A 1 98 ? 11.416 9.438 -0.61 1 97.82 98 LEU A O 1
ATOM 717 N N . ALA A 1 99 ? 9.844 9.987 -2.058 1 97.13 99 ALA A N 1
ATOM 718 C CA . ALA A 1 99 ? 10.72 9.908 -3.224 1 97.13 99 ALA A CA 1
ATOM 719 C C . ALA A 1 99 ? 10.575 11.147 -4.103 1 97.13 99 ALA A C 1
ATOM 721 O O . ALA A 1 99 ? 9.464 11.635 -4.322 1 97.13 99 ALA A O 1
ATOM 722 N N . ASN A 1 100 ? 11.677 11.633 -4.562 1 97.48 100 ASN A N 1
ATOM 723 C CA . ASN A 1 100 ? 11.702 12.753 -5.497 1 97.4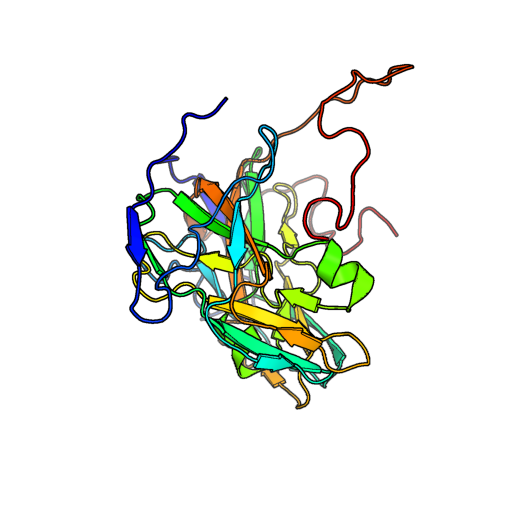8 100 ASN A CA 1
ATOM 724 C C . ASN A 1 100 ? 11.799 12.273 -6.943 1 97.48 100 ASN A C 1
ATOM 726 O O . ASN A 1 100 ? 12.874 11.886 -7.403 1 97.48 100 ASN A O 1
ATOM 730 N N . LEU A 1 101 ? 10.719 12.313 -7.624 1 95.05 101 LEU A N 1
ATOM 731 C CA . LEU A 1 101 ? 10.692 11.929 -9.031 1 95.05 101 LEU A CA 1
ATOM 732 C C . LEU A 1 101 ? 10.742 13.16 -9.931 1 95.05 101 LEU A C 1
ATOM 734 O O . LEU A 1 101 ? 10.501 13.063 -11.136 1 95.05 101 LEU A O 1
ATOM 738 N N . GLY A 1 102 ? 10.92 14.272 -9.324 1 94.63 102 GLY A N 1
ATOM 739 C CA . GLY A 1 102 ? 11.103 15.516 -10.055 1 94.63 102 GLY A CA 1
ATOM 740 C C . GLY A 1 102 ? 12.522 15.709 -10.557 1 94.63 102 GLY A C 1
ATOM 741 O O . GLY A 1 102 ? 13.335 14.783 -10.507 1 94.63 102 GLY A O 1
ATOM 742 N N . ASP A 1 103 ? 12.785 16.873 -11.026 1 95.23 103 ASP A N 1
ATOM 743 C CA . ASP A 1 103 ? 14.061 17.154 -11.677 1 95.23 103 ASP A CA 1
ATOM 744 C C . ASP A 1 103 ? 14.874 18.171 -10.878 1 95.23 103 ASP A C 1
ATOM 746 O O . ASP A 1 103 ? 15.959 18.575 -11.3 1 95.23 103 ASP A O 1
ATOM 750 N N . ALA A 1 104 ? 14.435 18.598 -9.69 1 97.39 104 ALA A N 1
ATOM 751 C CA . ALA A 1 104 ? 15.14 19.52 -8.802 1 97.39 104 ALA A CA 1
ATOM 752 C C . ALA A 1 104 ? 15.104 19.026 -7.359 1 97.39 104 ALA A C 1
ATOM 754 O O . ALA A 1 104 ? 14.191 18.295 -6.968 1 97.39 104 ALA A O 1
ATOM 755 N N . PRO A 1 105 ? 16.13 19.401 -6.642 1 98.12 105 PRO A N 1
ATOM 756 C CA . PRO A 1 105 ? 16.093 19.034 -5.225 1 98.12 105 PRO A CA 1
ATOM 757 C C . PRO A 1 105 ? 14.861 19.579 -4.506 1 98.12 105 PRO A C 1
ATOM 759 O O . PRO A 1 105 ? 14.416 20.693 -4.794 1 98.12 105 PRO A O 1
ATOM 762 N N . PHE A 1 106 ? 14.354 18.793 -3.685 1 97.96 106 PHE A N 1
ATOM 763 C CA . PHE A 1 106 ? 13.21 19.188 -2.872 1 97.96 106 PHE A CA 1
ATOM 764 C C . PHE A 1 106 ? 13.577 19.204 -1.393 1 97.96 106 PHE A C 1
ATOM 766 O O . PHE A 1 106 ? 14.056 18.203 -0.856 1 97.96 106 PHE A O 1
ATOM 773 N N . THR A 1 107 ? 13.309 20.307 -0.727 1 98.21 107 THR A N 1
ATOM 774 C CA . THR A 1 107 ? 13.626 20.463 0.688 1 98.21 107 THR A CA 1
ATOM 775 C C . THR A 1 107 ? 12.385 20.241 1.548 1 98.21 107 THR A C 1
ATOM 777 O O . THR A 1 107 ? 11.352 20.878 1.333 1 98.21 107 THR A O 1
ATOM 780 N N . VAL A 1 108 ? 12.546 19.295 2.446 1 97.6 108 VAL A N 1
ATOM 781 C CA . VAL A 1 108 ? 11.549 19.099 3.494 1 97.6 108 VAL A CA 1
ATOM 782 C C . VAL A 1 108 ? 12.02 19.762 4.786 1 97.6 108 VAL A C 1
ATOM 784 O O . VAL A 1 108 ? 13.058 19.39 5.339 1 97.6 108 VAL A O 1
ATOM 787 N N . ALA A 1 109 ? 11.262 20.732 5.226 1 97.9 109 ALA A N 1
ATOM 788 C CA . ALA A 1 109 ? 11.546 21.349 6.519 1 97.9 109 ALA A CA 1
ATOM 789 C C . ALA A 1 109 ? 10.705 20.719 7.625 1 97.9 109 ALA A C 1
ATOM 791 O O . ALA A 1 109 ? 9.565 20.31 7.39 1 97.9 109 ALA A O 1
ATOM 792 N N . ARG A 1 110 ? 11.371 20.713 8.81 1 98.04 110 ARG A N 1
ATOM 793 C CA . ARG A 1 110 ? 10.591 20.318 9.978 1 98.04 110 ARG A CA 1
ATOM 794 C C . ARG A 1 110 ? 9.289 21.108 10.059 1 98.04 110 ARG A C 1
ATOM 796 O O . ARG A 1 110 ? 9.29 22.334 9.926 1 98.04 110 ARG A O 1
ATOM 803 N N . GLY A 1 111 ? 8.138 20.341 10.121 1 97.45 111 GLY A N 1
ATOM 804 C CA . GLY A 1 111 ? 6.851 21.011 10.214 1 97.45 111 GLY A CA 1
ATOM 805 C C . GLY A 1 111 ? 6.082 21.009 8.907 1 97.45 111 GLY A C 1
ATOM 806 O O . GLY A 1 111 ? 4.882 21.291 8.887 1 97.45 111 GLY A O 1
ATOM 807 N N . ASP A 1 112 ? 6.743 20.668 7.78 1 97.01 112 ASP A N 1
ATOM 808 C CA . ASP A 1 112 ? 6.067 20.608 6.488 1 97.01 112 ASP A CA 1
ATOM 809 C C . ASP A 1 112 ? 5.089 19.437 6.433 1 97.01 112 ASP A C 1
ATOM 811 O O . ASP A 1 112 ? 5.395 18.342 6.91 1 97.01 112 ASP A O 1
ATOM 815 N N . ARG A 1 113 ? 3.937 19.649 5.815 1 96.45 113 ARG A N 1
ATOM 816 C CA . ARG A 1 113 ? 3.017 18.549 5.542 1 96.45 113 ARG A CA 1
ATOM 817 C C . ARG A 1 113 ? 3.564 17.637 4.449 1 96.45 113 ARG A C 1
ATOM 819 O O . ARG A 1 113 ? 3.842 18.09 3.336 1 96.45 113 ARG A O 1
ATOM 826 N N . ILE A 1 114 ? 3.634 16.342 4.723 1 96.98 114 ILE A N 1
ATOM 827 C CA . ILE A 1 114 ? 4.383 15.518 3.781 1 96.98 114 ILE A CA 1
ATOM 828 C C . ILE A 1 114 ? 3.513 14.356 3.305 1 96.98 114 ILE A C 1
ATOM 830 O O . ILE A 1 114 ? 3.831 13.701 2.31 1 96.98 114 ILE A O 1
ATOM 834 N N . ALA A 1 115 ? 2.436 14.047 3.951 1 97.14 115 ALA A N 1
ATOM 835 C CA . ALA A 1 115 ? 1.555 12.937 3.593 1 97.14 115 ALA A CA 1
ATOM 836 C C . ALA A 1 115 ? 0.218 13.041 4.32 1 97.14 115 ALA A C 1
ATOM 838 O O . ALA A 1 115 ? -0.028 14.009 5.044 1 97.14 115 ALA A O 1
ATOM 839 N N . GLN A 1 116 ? -0.635 12.086 4.016 1 97.03 116 GLN A N 1
ATOM 840 C CA . GLN A 1 116 ? -1.899 11.927 4.729 1 97.03 116 GLN A CA 1
ATOM 841 C C . GLN A 1 116 ? -2.041 10.514 5.288 1 97.03 116 GLN A C 1
ATOM 843 O O . GLN A 1 116 ? -1.621 9.545 4.653 1 97.03 116 GLN A O 1
ATOM 848 N N . LEU A 1 117 ? -2.626 10.471 6.464 1 97.73 117 LEU A N 1
ATOM 849 C CA . LEU A 1 117 ? -2.909 9.197 7.116 1 97.73 117 LEU A CA 1
ATOM 850 C C . LEU A 1 117 ? -4.398 8.872 7.05 1 97.73 117 LEU A C 1
ATOM 852 O O . LEU A 1 117 ? -5.236 9.706 7.4 1 97.73 117 LEU A O 1
ATOM 856 N N . VAL A 1 118 ? -4.718 7.649 6.633 1 96.88 118 VAL A N 1
ATOM 857 C CA . VAL A 1 118 ? -6.108 7.229 6.492 1 96.88 118 VAL A CA 1
ATOM 858 C C . VAL A 1 118 ? -6.335 5.927 7.257 1 96.88 118 VAL A C 1
ATOM 860 O O . VAL A 1 118 ? -5.876 4.863 6.834 1 96.88 118 VAL A O 1
ATOM 863 N N . PRO A 1 119 ? -7.044 6.007 8.422 1 96.65 119 PRO A N 1
ATOM 864 C CA . PRO A 1 119 ? -7.443 4.761 9.081 1 96.65 119 PRO A CA 1
ATOM 865 C C . PRO A 1 119 ? -8.441 3.951 8.257 1 96.65 119 PRO A C 1
ATOM 867 O O . PRO A 1 119 ? -9.325 4.523 7.614 1 96.65 119 PRO A O 1
ATOM 870 N N . ALA A 1 120 ? -8.251 2.617 8.287 1 94.58 120 ALA A N 1
ATOM 871 C CA . ALA A 1 120 ? -9.123 1.738 7.513 1 94.58 120 ALA A CA 1
ATOM 872 C C . ALA A 1 120 ? -9.277 0.381 8.194 1 94.58 120 ALA A C 1
ATOM 874 O O . ALA A 1 120 ? -8.328 -0.131 8.794 1 94.58 120 ALA A O 1
ATOM 875 N N . PRO A 1 121 ? -10.461 -0.185 8.102 1 93.99 121 PRO A N 1
ATOM 876 C CA . PRO A 1 121 ? -10.592 -1.56 8.59 1 93.99 121 PRO A CA 1
ATOM 877 C C . PRO A 1 121 ? -9.785 -2.559 7.763 1 93.99 121 PRO A C 1
ATOM 879 O O . PRO A 1 121 ? -9.566 -2.343 6.568 1 93.99 121 PRO A O 1
ATOM 882 N N . VAL A 1 122 ? -9.364 -3.615 8.478 1 94.47 122 VAL A N 1
ATOM 883 C CA . VAL A 1 122 ? -8.587 -4.66 7.819 1 94.47 122 VAL A CA 1
ATOM 884 C C . VAL A 1 122 ? -9.453 -5.904 7.628 1 94.47 122 VAL A C 1
ATOM 886 O O . VAL A 1 122 ? -10.115 -6.357 8.564 1 94.47 122 VAL A O 1
ATOM 889 N N . GLN A 1 123 ? -9.536 -6.378 6.431 1 94.6 123 GLN A N 1
ATOM 890 C CA . GLN A 1 123 ? -10.116 -7.677 6.107 1 94.6 123 GLN A CA 1
ATOM 891 C C . GLN A 1 123 ? -9.039 -8.755 6.023 1 94.6 123 GLN A C 1
ATOM 893 O O . GLN A 1 123 ? -8.137 -8.676 5.186 1 94.6 123 GLN A O 1
ATOM 898 N N . HIS A 1 124 ? -9.156 -9.764 6.871 1 94.9 124 HIS A N 1
ATOM 899 C CA . HIS A 1 124 ? -8.243 -10.897 6.768 1 94.9 124 HIS A CA 1
ATOM 900 C C . HIS A 1 124 ? -8.839 -12.009 5.912 1 94.9 124 HIS A C 1
ATOM 902 O O . HIS A 1 124 ? -10.056 -12.067 5.722 1 94.9 124 HIS A O 1
ATOM 908 N N . ALA A 1 125 ? -7.947 -12.82 5.426 1 96.22 125 ALA A N 1
ATOM 909 C CA . ALA A 1 125 ? -8.386 -13.971 4.641 1 96.22 125 ALA A CA 1
ATOM 910 C C . ALA A 1 125 ? -7.689 -15.247 5.104 1 96.22 125 ALA A C 1
ATOM 912 O O . ALA A 1 125 ? -6.577 -15.198 5.634 1 96.22 125 ALA A O 1
ATOM 913 N N . GLU A 1 126 ? -8.36 -16.306 5.005 1 95.79 126 GLU A N 1
ATOM 914 C CA . GLU A 1 126 ? -7.801 -17.652 5.087 1 95.79 126 GLU A CA 1
ATOM 915 C C . GLU A 1 126 ? -7.677 -18.283 3.703 1 95.79 126 GLU A C 1
ATOM 917 O O . GLU A 1 126 ? -8.643 -18.308 2.937 1 95.79 126 GLU A O 1
ATOM 922 N N . LEU A 1 127 ? -6.496 -18.762 3.448 1 96.25 127 LEU A N 1
ATOM 923 C CA . LEU A 1 127 ? -6.251 -19.362 2.141 1 96.25 127 LEU A CA 1
ATOM 924 C C . LEU A 1 127 ? -6.431 -20.875 2.195 1 96.25 127 LEU A C 1
ATOM 926 O O . LEU A 1 127 ? -5.96 -21.527 3.13 1 96.25 127 LEU A O 1
ATOM 930 N N . GLU A 1 128 ? -7.139 -21.359 1.257 1 96.48 128 GLU A N 1
ATOM 931 C CA . GLU A 1 128 ? -7.304 -22.798 1.076 1 96.48 128 GLU A CA 1
ATOM 932 C C . GLU A 1 128 ? -6.739 -23.255 -0.266 1 96.48 128 GLU A C 1
ATOM 934 O O . GLU A 1 128 ? -7.24 -22.863 -1.322 1 96.48 128 GLU A O 1
ATOM 939 N N . GLU A 1 129 ? -5.755 -24.085 -0.181 1 96.59 129 GLU A N 1
ATOM 940 C CA . GLU A 1 129 ? -5.206 -24.6 -1.432 1 96.59 129 GLU A CA 1
ATOM 941 C C . GLU A 1 129 ? -6.151 -25.611 -2.074 1 96.59 129 GLU A C 1
ATOM 943 O O . GLU A 1 129 ? -6.642 -26.522 -1.405 1 96.59 129 GLU A O 1
ATOM 948 N N . VAL A 1 130 ? -6.371 -25.436 -3.373 1 96.87 130 VAL A N 1
ATOM 949 C CA . VAL A 1 130 ? -7.242 -26.332 -4.127 1 96.87 130 VAL A CA 1
ATOM 950 C C . VAL A 1 130 ? -6.55 -26.756 -5.421 1 96.87 130 VAL A C 1
ATOM 952 O O . VAL A 1 130 ? -5.59 -26.117 -5.857 1 96.87 130 VAL A O 1
ATOM 955 N N . ARG A 1 131 ? -7.017 -27.847 -6.043 1 96.43 131 ARG A N 1
ATOM 956 C CA . ARG A 1 131 ? -6.435 -28.345 -7.285 1 96.43 131 ARG A CA 1
ATOM 957 C C . ARG A 1 131 ? -6.859 -27.485 -8.472 1 96.43 131 ARG A C 1
ATOM 959 O O . ARG A 1 131 ? -6.071 -27.256 -9.392 1 96.43 131 ARG A O 1
ATOM 966 N N . THR A 1 132 ? -8.112 -27.052 -8.455 1 94.84 132 THR A N 1
ATOM 967 C CA . THR A 1 132 ? -8.665 -26.249 -9.539 1 94.84 132 THR A CA 1
ATOM 968 C C . THR A 1 132 ? -9.561 -25.142 -8.99 1 94.84 132 THR A C 1
ATOM 970 O O . THR A 1 132 ? -10.116 -25.271 -7.897 1 94.84 132 THR A O 1
ATOM 973 N N . LEU A 1 133 ? -9.605 -24.07 -9.753 1 94.09 133 LEU A N 1
ATOM 974 C CA . LEU A 1 133 ? -10.515 -22.979 -9.422 1 94.09 133 LEU A CA 1
ATOM 975 C C . LEU A 1 133 ? -11.778 -23.047 -10.275 1 94.09 133 LEU A C 1
ATOM 977 O O . LEU A 1 133 ? -11.757 -23.596 -11.379 1 94.09 133 LEU A O 1
ATOM 981 N N . ASP A 1 134 ? -12.806 -22.471 -9.709 1 91.76 134 ASP A N 1
ATOM 982 C CA . ASP A 1 134 ? -14.039 -22.379 -10.485 1 91.76 134 ASP A CA 1
ATOM 983 C C . ASP A 1 134 ? -13.863 -21.459 -11.691 1 91.76 134 ASP A C 1
ATOM 985 O O . ASP A 1 134 ? -12.969 -20.61 -11.705 1 91.76 134 ASP A O 1
ATOM 989 N N . GLU A 1 135 ? -14.651 -21.619 -12.725 1 90.39 135 GLU A N 1
ATOM 990 C CA . GLU A 1 135 ? -14.598 -20.789 -13.924 1 90.39 135 GLU A CA 1
ATOM 991 C C . GLU A 1 135 ? -15.449 -19.532 -13.763 1 90.39 135 GLU A C 1
ATOM 993 O O . GLU A 1 135 ? -16.455 -19.544 -13.05 1 90.39 135 GLU A O 1
ATOM 998 N N . THR A 1 136 ? -14.934 -18.447 -14.246 1 89.17 136 THR A N 1
ATOM 999 C CA . THR A 1 136 ? -15.706 -17.214 -14.363 1 89.17 136 THR A CA 1
ATOM 1000 C C . THR A 1 136 ? -15.698 -16.706 -15.802 1 89.17 136 THR A C 1
ATOM 1002 O O . THR A 1 136 ? -14.928 -17.191 -16.633 1 89.17 136 THR A O 1
ATOM 1005 N N . ALA A 1 137 ? -16.568 -15.701 -16.162 1 83.06 137 ALA A N 1
ATOM 1006 C CA . ALA A 1 137 ? -16.598 -15.088 -17.487 1 83.06 137 ALA A CA 1
ATOM 1007 C C . ALA A 1 137 ? -15.284 -14.373 -17.792 1 83.06 137 ALA A C 1
ATOM 1009 O O . ALA A 1 137 ? -14.809 -14.392 -18.93 1 83.06 137 ALA A O 1
ATOM 1010 N N . ARG A 1 138 ? -14.605 -13.765 -16.887 1 82.63 138 ARG A N 1
ATOM 1011 C CA . ARG A 1 138 ? -13.344 -13.044 -17.027 1 82.63 138 ARG A CA 1
ATOM 1012 C C . ARG A 1 138 ? -12.181 -14.009 -17.228 1 82.63 138 ARG A C 1
ATOM 1014 O O . ARG A 1 138 ? -11.272 -13.739 -18.016 1 82.63 138 ARG A O 1
ATOM 1021 N N . GLY A 1 139 ? -12.219 -15.095 -16.544 1 87.48 139 GLY A N 1
ATOM 1022 C CA . GLY A 1 139 ? -11.22 -16.144 -16.67 1 87.48 139 GLY A CA 1
ATOM 1023 C C . GLY A 1 139 ? -9.81 -15.664 -16.381 1 87.48 139 GLY A C 1
ATOM 1024 O O . GLY A 1 139 ? -9.563 -15.03 -15.353 1 87.48 139 GLY A O 1
ATOM 1025 N N . ILE A 1 140 ? -8.892 -15.883 -17.352 1 82.61 140 ILE A N 1
ATOM 1026 C CA . ILE A 1 140 ? -7.466 -15.669 -17.135 1 82.61 140 ILE A CA 1
ATOM 1027 C C . ILE A 1 140 ? -7.042 -14.343 -17.764 1 82.61 140 ILE A C 1
ATOM 1029 O O . ILE A 1 140 ? -5.85 -14.032 -17.826 1 82.61 140 ILE A O 1
ATOM 1033 N N . GLY A 1 141 ? -8.021 -13.521 -18.286 1 76.03 141 GLY A N 1
ATOM 1034 C CA . GLY A 1 141 ? -7.687 -12.268 -18.943 1 76.03 141 GLY A CA 1
ATOM 1035 C C . GLY A 1 141 ? -7.193 -11.203 -17.983 1 76.03 141 GLY A C 1
ATOM 1036 O O . GLY A 1 141 ? -7.987 -10.594 -17.262 1 76.03 141 GLY A O 1
ATOM 1037 N N . GLY A 1 142 ? -5.946 -11.158 -17.764 1 69.52 142 GLY A N 1
ATOM 1038 C CA . GLY A 1 142 ? -5.316 -10.207 -16.861 1 69.52 142 GLY A CA 1
ATOM 1039 C C . GLY A 1 142 ? -4.641 -9.056 -17.584 1 69.52 142 GLY A C 1
ATOM 1040 O O . GLY A 1 142 ? -4.53 -9.066 -18.811 1 69.52 142 GLY A O 1
ATOM 1041 N N . PHE A 1 143 ? -4.127 -8.088 -16.981 1 65.47 143 PHE A N 1
ATOM 1042 C CA . PHE A 1 143 ? -3.343 -6.922 -17.371 1 65.47 143 PHE A CA 1
ATOM 1043 C C . PHE A 1 143 ? -3.878 -6.316 -18.663 1 65.47 143 PHE A C 1
ATOM 1045 O O . PHE A 1 143 ? -3.422 -6.665 -19.753 1 65.47 143 PHE A O 1
ATOM 1052 N N . GLY A 1 144 ? -4.758 -5.402 -18.597 1 56.99 144 GLY A N 1
ATOM 1053 C CA . GLY A 1 144 ? -5.221 -4.609 -19.725 1 56.99 144 GLY A CA 1
ATOM 1054 C C . GLY A 1 144 ? -6.314 -5.293 -20.525 1 56.99 144 GLY A C 1
ATOM 1055 O O . GLY A 1 144 ? -6.577 -4.92 -21.67 1 56.99 144 GLY A O 1
ATOM 1056 N N . SER A 1 145 ? -6.739 -6.454 -20.125 1 54.74 145 SER A N 1
ATOM 1057 C CA . SER A 1 145 ? -7.649 -7.208 -20.981 1 54.74 145 SER A CA 1
ATOM 1058 C C . SER A 1 145 ? -8.971 -6.47 -21.169 1 54.74 145 SER A C 1
ATOM 1060 O O . SER A 1 145 ? -9.724 -6.762 -22.1 1 54.74 145 SER A O 1
ATOM 1062 N N . THR A 1 146 ? -9.437 -5.709 -20.268 1 49.98 146 THR A N 1
ATOM 1063 C CA . THR A 1 146 ? -10.738 -5.097 -20.512 1 49.98 146 THR A CA 1
ATOM 1064 C C . THR A 1 146 ? -10.591 -3.832 -21.354 1 49.98 146 THR A C 1
ATOM 1066 O O . THR A 1 146 ? -11.578 -3.31 -21.876 1 49.98 146 THR A O 1
ATOM 1069 N N . GLY A 1 147 ? -9.279 -3.12 -21.49 1 43.64 147 GLY A N 1
ATOM 1070 C CA . GLY A 1 147 ? -9.196 -1.875 -22.236 1 43.64 147 GLY A CA 1
ATOM 1071 C C . GLY A 1 147 ? -8.188 -1.924 -23.369 1 43.64 147 GLY A C 1
ATOM 1072 O O . GLY A 1 147 ? -7.817 -0.887 -23.922 1 43.64 147 GLY A O 1
ATOM 1073 N N . THR A 1 148 ? -7.842 -2.997 -24.03 1 38.08 148 THR A N 1
ATOM 1074 C CA . THR A 1 148 ? -7.066 -2.6 -25.199 1 38.08 148 THR A CA 1
ATOM 1075 C C . THR A 1 148 ? -7.896 -1.715 -26.124 1 38.08 148 THR A C 1
ATOM 1077 O O . THR A 1 148 ? -9.121 -1.841 -26.177 1 38.08 148 THR A O 1
ATOM 1080 N N . MET B 1 1 ? -13.952 -6.51 14.568 1 68.56 1 MET B N 1
ATOM 1081 C CA . MET B 1 1 ? -13.071 -7.104 13.566 1 68.56 1 MET B CA 1
ATOM 1082 C C . MET B 1 1 ? -13.877 -7.848 12.506 1 68.56 1 MET B C 1
ATOM 1084 O O . MET B 1 1 ? -14.871 -8.503 12.823 1 68.56 1 MET B O 1
ATOM 1088 N N . LEU B 1 2 ? -13.558 -7.542 11.222 1 84.25 2 LEU B N 1
ATOM 1089 C CA . LEU B 1 2 ? -14.272 -8.236 10.156 1 84.25 2 LEU B CA 1
ATOM 1090 C C . LEU B 1 2 ? -13.926 -9.721 10.147 1 84.25 2 LEU B C 1
ATOM 1092 O O . LEU B 1 2 ? -12.777 -10.097 10.395 1 84.25 2 LEU B O 1
ATOM 1096 N N . ALA B 1 3 ? -14.923 -10.575 10.039 1 90.2 3 ALA B N 1
ATOM 1097 C CA . ALA B 1 3 ? -14.67 -12.007 9.901 1 90.2 3 ALA B CA 1
ATOM 1098 C C . ALA B 1 3 ? -13.777 -12.293 8.697 1 90.2 3 ALA B C 1
ATOM 1100 O O . ALA B 1 3 ? -13.938 -11.682 7.638 1 90.2 3 ALA B O 1
ATOM 1101 N N . PRO B 1 4 ? -12.856 -13.208 8.934 1 93.87 4 PRO B N 1
ATOM 1102 C CA . PRO B 1 4 ? -11.992 -13.533 7.796 1 93.87 4 PRO B CA 1
ATOM 1103 C C . PRO B 1 4 ? -12.761 -14.145 6.628 1 93.87 4 PRO B C 1
ATOM 1105 O O . PRO B 1 4 ? -13.735 -14.873 6.838 1 93.87 4 PRO B O 1
ATOM 1108 N N . ILE B 1 5 ? -12.374 -13.87 5.456 1 96.4 5 ILE B N 1
ATOM 1109 C CA . ILE B 1 5 ? -12.955 -14.494 4.272 1 96.4 5 ILE B CA 1
ATOM 1110 C C . ILE B 1 5 ? -12.096 -15.68 3.839 1 96.4 5 ILE B C 1
ATOM 1112 O O . ILE B 1 5 ? -10.927 -15.778 4.217 1 96.4 5 ILE B O 1
ATOM 1116 N N . ARG B 1 6 ? -12.691 -16.553 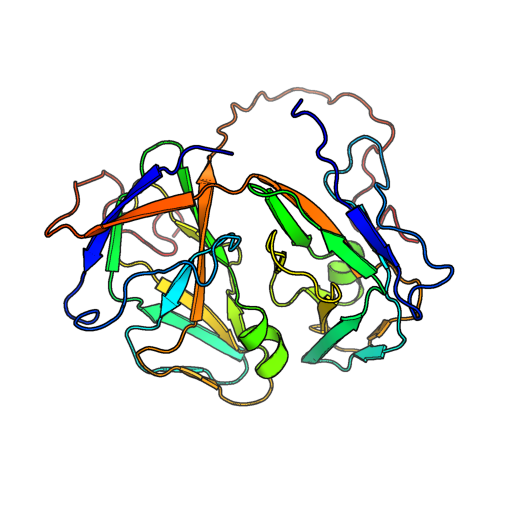3.046 1 97.48 6 ARG B N 1
ATOM 1117 C CA . ARG B 1 6 ? -11.962 -17.695 2.505 1 97.48 6 ARG B CA 1
ATOM 1118 C C . ARG B 1 6 ? -11.594 -17.467 1.043 1 97.48 6 ARG B C 1
ATOM 1120 O O . ARG B 1 6 ? -12.442 -17.081 0.237 1 97.48 6 ARG B O 1
ATOM 1127 N N . ILE B 1 7 ? -10.39 -17.661 0.759 1 97.84 7 ILE B N 1
ATOM 1128 C CA . ILE B 1 7 ? -9.909 -17.545 -0.614 1 97.84 7 ILE B CA 1
ATOM 1129 C C . ILE B 1 7 ? -9.29 -18.868 -1.057 1 97.84 7 ILE B C 1
ATOM 1131 O O . ILE B 1 7 ? -8.405 -19.402 -0.385 1 97.84 7 ILE B O 1
ATOM 1135 N N . ALA B 1 8 ? -9.771 -19.369 -2.16 1 98.14 8 ALA B N 1
ATOM 1136 C CA . ALA B 1 8 ? -9.159 -20.553 -2.759 1 98.14 8 ALA B CA 1
ATOM 1137 C C . ALA B 1 8 ? -7.905 -20.184 -3.546 1 98.14 8 ALA B C 1
ATOM 1139 O O . ALA B 1 8 ? -7.881 -19.17 -4.248 1 98.14 8 ALA B O 1
ATOM 1140 N N . LEU B 1 9 ? -6.889 -20.968 -3.39 1 97.99 9 LEU B N 1
ATOM 1141 C CA . LEU B 1 9 ? -5.615 -20.742 -4.064 1 97.99 9 LEU B CA 1
ATOM 1142 C C . LEU B 1 9 ? -5.174 -21.988 -4.824 1 97.99 9 LEU B C 1
ATOM 1144 O O . LEU B 1 9 ? -5.123 -23.081 -4.255 1 97.99 9 LEU B O 1
ATOM 1148 N N . GLN B 1 10 ? -4.909 -21.807 -6.082 1 97.89 10 GLN B N 1
ATOM 1149 C CA . GLN B 1 10 ? -4.364 -22.877 -6.911 1 97.89 10 GLN B CA 1
ATOM 1150 C C . GLN B 1 10 ? -2.883 -22.65 -7.199 1 97.89 10 GLN B C 1
ATOM 1152 O O . GLN B 1 10 ? -2.51 -21.646 -7.809 1 97.89 10 GLN B O 1
ATOM 1157 N N . ARG B 1 11 ? -2.099 -23.616 -6.746 1 97.91 11 ARG B N 1
ATOM 1158 C CA . ARG B 1 11 ? -0.671 -23.549 -7.039 1 97.91 11 ARG B CA 1
ATOM 1159 C C . ARG B 1 11 ? -0.392 -23.924 -8.49 1 97.91 11 ARG B C 1
ATOM 1161 O O . ARG B 1 11 ? -0.916 -24.92 -8.992 1 97.91 11 ARG B O 1
ATOM 1168 N N . LEU B 1 12 ? 0.38 -23.153 -9.133 1 97.55 12 LEU B N 1
ATOM 1169 C CA . LEU B 1 12 ? 0.804 -23.428 -10.502 1 97.55 12 LEU B CA 1
ATOM 1170 C C . LEU B 1 12 ? 2.142 -24.159 -10.521 1 97.55 12 LEU B C 1
ATOM 1172 O O . LEU B 1 12 ? 2.854 -24.185 -9.514 1 97.55 12 LEU B O 1
ATOM 1176 N N . PRO B 1 13 ? 2.463 -24.743 -11.664 1 96.86 13 PRO B N 1
ATOM 1177 C CA . PRO B 1 13 ? 3.661 -25.583 -11.726 1 96.86 13 PRO B CA 1
ATOM 1178 C C . PRO B 1 13 ? 4.923 -24.844 -11.288 1 96.86 13 PRO B C 1
ATOM 1180 O O . PRO B 1 13 ? 5.743 -25.397 -10.551 1 96.86 13 PRO B O 1
ATOM 1183 N N . HIS B 1 14 ? 5.097 -23.589 -11.665 1 96.63 14 HIS B N 1
ATOM 1184 C CA . HIS B 1 14 ? 6.331 -22.88 -11.347 1 96.63 14 HIS B CA 1
ATOM 1185 C C . HIS B 1 14 ? 6.273 -22.27 -9.951 1 96.63 14 HIS B C 1
ATOM 1187 O O . HIS B 1 14 ? 7.206 -21.583 -9.529 1 96.63 14 HIS B O 1
ATOM 1193 N N . GLY B 1 15 ? 5.163 -22.501 -9.276 1 97.12 15 GLY B N 1
ATOM 1194 C CA . GLY B 1 15 ? 5.049 -22.078 -7.889 1 97.12 15 GLY B CA 1
ATOM 1195 C C . GLY B 1 15 ? 5.281 -23.204 -6.9 1 97.12 15 GLY B C 1
ATOM 1196 O O . GLY B 1 15 ? 5.1 -23.025 -5.694 1 97.12 15 GLY B O 1
ATOM 1197 N N . THR B 1 16 ? 5.704 -24.369 -7.439 1 95.58 16 THR B N 1
ATOM 1198 C CA . THR B 1 16 ? 5.923 -25.533 -6.588 1 95.58 16 THR B CA 1
ATOM 1199 C C . THR B 1 16 ? 6.998 -25.245 -5.545 1 95.58 16 THR B C 1
ATOM 1201 O O . THR B 1 16 ? 8.026 -24.639 -5.855 1 95.58 16 THR B O 1
ATOM 1204 N N . ASP B 1 17 ? 6.788 -25.627 -4.209 1 95.79 17 ASP B N 1
ATOM 1205 C CA . ASP B 1 17 ? 7.703 -25.553 -3.074 1 95.79 17 ASP B CA 1
ATOM 1206 C C . ASP B 1 17 ? 7.804 -24.125 -2.542 1 95.79 17 ASP B C 1
ATOM 1208 O O . ASP B 1 17 ? 8.661 -23.827 -1.708 1 95.79 17 ASP B O 1
ATOM 1212 N N . LEU B 1 18 ? 7.074 -23.188 -3.109 1 97.39 18 LEU B N 1
ATOM 1213 C CA . LEU B 1 18 ? 7.024 -21.833 -2.57 1 97.39 18 LEU B CA 1
ATOM 1214 C C . LEU B 1 18 ? 5.91 -21.699 -1.538 1 97.39 18 LEU B C 1
ATOM 1216 O O . LEU B 1 18 ? 4.885 -22.378 -1.633 1 97.39 18 LEU B O 1
ATOM 1220 N N . PRO B 1 19 ? 6.134 -20.892 -0.575 1 96.63 19 PRO B N 1
ATOM 1221 C CA . PRO B 1 19 ? 5.058 -20.682 0.396 1 96.63 19 PRO B CA 1
ATOM 1222 C C . PRO B 1 19 ? 3.875 -19.916 -0.19 1 96.63 19 PRO B C 1
ATOM 1224 O O . PRO B 1 19 ? 4.058 -19.063 -1.062 1 96.63 19 PRO B O 1
ATOM 1227 N N . HIS B 1 20 ? 2.717 -20.214 0.258 1 96.05 20 HIS B N 1
ATOM 1228 C CA . HIS B 1 20 ? 1.57 -19.353 -0.008 1 96.05 20 HIS B CA 1
ATOM 1229 C C . HIS B 1 20 ? 1.728 -17.998 0.674 1 96.05 20 HIS B C 1
ATOM 1231 O O . HIS B 1 20 ? 2.551 -17.846 1.58 1 96.05 20 HIS B O 1
ATOM 1237 N N . PRO B 1 21 ? 0.973 -17.017 0.211 1 97.36 21 PRO B N 1
ATOM 1238 C CA . PRO B 1 21 ? 0.994 -15.754 0.952 1 97.36 21 PRO B CA 1
ATOM 1239 C C . PRO B 1 21 ? 0.713 -15.939 2.441 1 97.36 21 PRO B C 1
ATOM 1241 O O . PRO B 1 21 ? -0.128 -16.76 2.818 1 97.36 21 PRO B O 1
ATOM 1244 N N . THR B 1 22 ? 1.384 -15.153 3.247 1 96.36 22 THR B N 1
ATOM 1245 C CA . THR B 1 22 ? 1.259 -15.353 4.687 1 96.36 22 THR B CA 1
ATOM 1246 C C . THR B 1 22 ? 1.312 -14.018 5.425 1 96.36 22 THR B C 1
ATOM 1248 O O . THR B 1 22 ? 2.034 -13.106 5.017 1 96.36 22 THR B O 1
ATOM 1251 N N . TYR B 1 23 ? 0.591 -14.025 6.497 1 95.76 23 TYR B N 1
ATOM 1252 C CA . TYR B 1 23 ? 0.715 -12.915 7.435 1 95.76 23 TYR B CA 1
ATOM 1253 C C . TYR B 1 23 ? 1.957 -13.071 8.304 1 95.76 23 TYR B C 1
ATOM 1255 O O . TYR B 1 23 ? 2.136 -14.097 8.964 1 95.76 23 TYR B O 1
ATOM 1263 N N . ALA B 1 24 ? 2.777 -12.016 8.323 1 92.23 24 ALA B N 1
ATOM 1264 C CA . ALA B 1 24 ? 4.031 -12.108 9.066 1 92.23 24 ALA B CA 1
ATOM 1265 C C . ALA B 1 24 ? 3.783 -12.046 10.57 1 92.23 24 ALA B C 1
ATOM 1267 O O . ALA B 1 24 ? 4.547 -12.612 11.356 1 92.23 24 ALA B O 1
ATOM 1268 N N . THR B 1 25 ? 2.744 -11.313 11.025 1 91.34 25 THR B N 1
ATOM 1269 C CA . THR B 1 25 ? 2.392 -11.147 12.431 1 91.34 25 THR B CA 1
ATOM 1270 C C . THR B 1 25 ? 0.877 -11.148 12.613 1 91.34 25 THR B C 1
ATOM 1272 O O . THR B 1 25 ? 0.129 -11.063 11.637 1 91.34 25 THR B O 1
ATOM 1275 N N . ALA B 1 26 ? 0.462 -11.266 13.781 1 90.01 26 ALA B N 1
ATOM 1276 C CA . ALA B 1 26 ? -0.965 -11.321 14.087 1 90.01 26 ALA B CA 1
ATOM 1277 C C . ALA B 1 26 ? -1.657 -10.015 13.709 1 90.01 26 ALA B C 1
ATOM 1279 O O . ALA B 1 26 ? -2.835 -10.012 13.342 1 90.01 26 ALA B O 1
ATOM 1280 N N . GLY B 1 27 ? -0.949 -8.93 13.743 1 91.51 27 GLY B N 1
ATOM 1281 C CA . GLY B 1 27 ? -1.535 -7.629 13.465 1 91.51 27 GLY B CA 1
ATOM 1282 C C . GLY B 1 27 ? -1.282 -7.151 12.047 1 91.51 27 GLY B C 1
ATOM 1283 O O . GLY B 1 27 ? -1.65 -6.03 11.69 1 91.51 27 GLY B O 1
ATOM 1284 N N . ALA B 1 28 ? -0.666 -8.017 11.25 1 94.07 28 ALA B N 1
ATOM 1285 C CA . ALA B 1 28 ? -0.354 -7.625 9.878 1 94.07 28 ALA B CA 1
ATOM 1286 C C . ALA B 1 28 ? -1.629 -7.393 9.071 1 94.07 28 ALA B C 1
ATOM 1288 O O . ALA B 1 28 ? -2.563 -8.195 9.132 1 94.07 28 ALA B O 1
ATOM 1289 N N . ALA B 1 29 ? -1.629 -6.362 8.318 1 94.31 29 ALA B N 1
ATOM 1290 C CA . ALA B 1 29 ? -2.779 -6.037 7.478 1 94.31 29 ALA B CA 1
ATOM 1291 C C . ALA B 1 29 ? -2.75 -6.833 6.176 1 94.31 29 ALA B C 1
ATOM 1293 O O . ALA B 1 29 ? -3.793 -7.062 5.558 1 94.31 29 ALA B O 1
ATOM 1294 N N . GLY B 1 30 ? -1.551 -7.169 5.733 1 96.19 30 GLY B N 1
ATOM 1295 C CA . GLY B 1 30 ? -1.416 -7.866 4.464 1 96.19 30 GLY B CA 1
ATOM 1296 C C . GLY B 1 30 ? -0.581 -9.129 4.562 1 96.19 30 GLY B C 1
ATOM 1297 O O . GLY B 1 30 ? 0.122 -9.338 5.553 1 96.19 30 GLY B O 1
ATOM 1298 N N . MET B 1 31 ? -0.652 -9.935 3.518 1 97.62 31 MET B N 1
ATOM 1299 C CA . MET B 1 31 ? 0.132 -11.161 3.389 1 97.62 31 MET B CA 1
ATOM 1300 C C . MET B 1 31 ? 1.327 -10.948 2.466 1 97.62 31 MET B C 1
ATOM 1302 O O . MET B 1 31 ? 1.172 -10.461 1.345 1 97.62 31 MET B O 1
ATOM 1306 N N . ASP B 1 32 ? 2.435 -11.424 2.906 1 97.87 32 ASP B N 1
ATOM 1307 C CA . ASP B 1 32 ? 3.609 -11.353 2.041 1 97.87 32 ASP B CA 1
ATOM 1308 C C . ASP B 1 32 ? 3.506 -12.353 0.892 1 97.87 32 ASP B C 1
ATOM 1310 O O . ASP B 1 32 ? 3.061 -13.486 1.086 1 97.87 32 ASP B O 1
ATOM 1314 N N . VAL B 1 33 ? 3.893 -11.934 -0.264 1 98.1 33 VAL B N 1
ATOM 1315 C CA . VAL B 1 33 ? 3.927 -12.805 -1.434 1 98.1 33 VAL B CA 1
ATOM 1316 C C . VAL B 1 33 ? 5.346 -12.86 -1.997 1 98.1 33 VAL B C 1
ATOM 1318 O O . VAL B 1 33 ? 6.067 -11.86 -1.977 1 98.1 33 VAL B O 1
ATOM 1321 N N . VAL B 1 34 ? 5.709 -13.993 -2.54 1 98.48 34 VAL B N 1
ATOM 1322 C CA . VAL B 1 34 ? 7.072 -14.195 -3.021 1 98.48 34 VAL B CA 1
ATOM 1323 C C . VAL B 1 34 ? 7.067 -14.349 -4.54 1 98.48 34 VAL B C 1
ATOM 1325 O O . VAL B 1 34 ? 6.036 -14.675 -5.133 1 98.48 34 VAL B O 1
ATOM 1328 N N . ALA B 1 35 ? 8.192 -14.122 -5.115 1 98.65 35 ALA B N 1
ATOM 1329 C CA . ALA B 1 35 ? 8.381 -14.29 -6.553 1 98.65 35 ALA B CA 1
ATOM 1330 C C . ALA B 1 35 ? 8.503 -15.765 -6.923 1 98.65 35 ALA B C 1
ATOM 1332 O O . ALA B 1 35 ? 9.146 -16.539 -6.21 1 98.65 35 ALA B O 1
ATOM 1333 N N . ALA B 1 36 ? 7.979 -16.112 -8.075 1 98.63 36 ALA B N 1
ATOM 1334 C CA . ALA B 1 36 ? 8.109 -17.473 -8.589 1 98.63 36 ALA B CA 1
ATOM 1335 C C . ALA B 1 36 ? 9.038 -17.516 -9.799 1 98.63 36 ALA B C 1
ATOM 1337 O O . ALA B 1 36 ? 8.925 -18.405 -10.646 1 98.63 36 ALA B O 1
ATOM 1338 N N . GLU B 1 37 ? 9.783 -16.487 -9.989 1 98.07 37 GLU B N 1
ATOM 1339 C CA . GLU B 1 37 ? 10.764 -16.412 -11.068 1 98.07 37 GLU B CA 1
ATOM 1340 C C . GLU B 1 37 ? 11.952 -15.538 -10.674 1 98.07 37 GLU B C 1
ATOM 1342 O O . GLU B 1 37 ? 11.897 -14.822 -9.672 1 98.07 37 GLU B O 1
ATOM 1347 N N . ASP B 1 38 ? 13.007 -15.666 -11.458 1 98.47 38 ASP B N 1
ATOM 1348 C CA . ASP B 1 38 ? 14.162 -14.779 -11.368 1 98.47 38 ASP B CA 1
ATOM 1349 C C . ASP B 1 38 ? 14.068 -13.65 -12.392 1 98.47 38 ASP B C 1
ATOM 1351 O O . ASP B 1 38 ? 13.725 -13.884 -13.553 1 98.47 38 ASP B O 1
ATOM 1355 N N . VAL B 1 39 ? 14.341 -12.482 -11.868 1 98.23 39 VAL B N 1
ATOM 1356 C CA . VAL B 1 39 ? 14.336 -11.37 -12.812 1 98.23 39 VAL B CA 1
ATOM 1357 C C . VAL B 1 39 ? 15.266 -10.266 -12.316 1 98.23 39 VAL B C 1
ATOM 1359 O O . VAL B 1 39 ? 15.392 -10.049 -11.108 1 98.23 39 VAL B O 1
ATOM 1362 N N . VAL B 1 40 ? 15.926 -9.627 -13.216 1 98.62 40 VAL B N 1
ATOM 1363 C CA . VAL B 1 40 ? 16.71 -8.433 -12.916 1 98.62 40 VAL B CA 1
ATOM 1364 C C . VAL B 1 40 ? 16.013 -7.201 -13.487 1 98.62 40 VAL B C 1
ATOM 1366 O O . VAL B 1 40 ? 15.703 -7.152 -14.679 1 98.62 40 VAL B O 1
ATOM 1369 N N . LEU B 1 41 ? 15.745 -6.258 -12.626 1 98.17 41 LEU B N 1
ATOM 1370 C CA . LEU B 1 41 ? 15.125 -5.004 -13.041 1 98.17 41 LEU B CA 1
ATOM 1371 C C . LEU B 1 41 ? 16.161 -3.888 -13.13 1 98.17 41 LEU B C 1
ATOM 1373 O O . LEU B 1 41 ? 16.671 -3.425 -12.107 1 98.17 41 LEU B O 1
ATOM 1377 N N . ALA B 1 42 ? 16.462 -3.441 -14.329 1 98.17 42 ALA B N 1
ATOM 1378 C CA . ALA B 1 42 ? 17.326 -2.276 -14.498 1 98.17 42 ALA B CA 1
ATOM 1379 C C . ALA B 1 42 ? 16.647 -1.01 -13.983 1 98.17 42 ALA B C 1
ATOM 1381 O O . ALA B 1 42 ? 15.422 -0.965 -13.853 1 98.17 42 ALA B O 1
ATOM 1382 N N . PRO B 1 43 ? 17.501 -0.016 -13.633 1 96.56 43 PRO B N 1
ATOM 1383 C CA . PRO B 1 43 ? 16.876 1.26 -13.278 1 96.56 43 PRO B CA 1
ATOM 1384 C C . PRO B 1 43 ? 15.886 1.746 -14.334 1 96.56 43 PRO B C 1
ATOM 1386 O O . PRO B 1 43 ? 16.199 1.743 -15.527 1 96.56 43 PRO B O 1
ATOM 1389 N N . GLY B 1 44 ? 14.682 2.028 -13.886 1 95.99 44 GLY B N 1
ATOM 1390 C CA . GLY B 1 44 ? 13.658 2.528 -14.79 1 95.99 44 GLY B CA 1
ATOM 1391 C C . GLY B 1 44 ? 12.836 1.424 -15.428 1 95.99 44 GLY B C 1
ATOM 1392 O O . GLY B 1 44 ? 11.811 1.692 -16.059 1 95.99 44 GLY B O 1
ATOM 1393 N N . ALA B 1 45 ? 13.164 0.184 -15.231 1 97.65 45 ALA B N 1
ATOM 1394 C CA . ALA B 1 45 ? 12.463 -0.939 -15.849 1 97.65 45 ALA B CA 1
ATOM 1395 C C . ALA B 1 45 ? 11.295 -1.401 -14.982 1 97.65 45 ALA B C 1
ATOM 1397 O O . ALA B 1 45 ? 11.226 -1.07 -13.796 1 97.65 45 ALA B O 1
ATOM 1398 N N . ARG B 1 46 ? 10.45 -2.071 -15.596 1 97.76 46 ARG B N 1
ATOM 1399 C CA . ARG B 1 46 ? 9.346 -2.721 -14.898 1 97.76 46 ARG B CA 1
ATOM 1400 C C . ARG B 1 46 ? 9.127 -4.138 -15.419 1 97.76 46 ARG B C 1
ATOM 1402 O O . ARG B 1 46 ? 9.553 -4.47 -16.527 1 97.76 46 ARG B O 1
ATOM 1409 N N . HIS B 1 47 ? 8.497 -4.951 -14.652 1 98.02 47 HIS B N 1
ATOM 1410 C CA . HIS B 1 47 ? 8.232 -6.347 -14.982 1 98.02 47 HIS B CA 1
ATOM 1411 C C . HIS B 1 47 ? 7.075 -6.898 -14.156 1 98.02 47 HIS B C 1
ATOM 1413 O O . HIS B 1 47 ? 6.974 -6.621 -12.958 1 98.02 47 HIS B O 1
ATOM 1419 N N . ALA B 1 48 ? 6.227 -7.623 -14.836 1 97.94 48 ALA B N 1
ATOM 1420 C CA . ALA B 1 48 ? 5.195 -8.368 -14.119 1 97.94 48 ALA B CA 1
ATOM 1421 C C . ALA B 1 48 ? 5.749 -9.676 -13.562 1 97.94 48 ALA B C 1
ATOM 1423 O O . ALA B 1 48 ? 5.844 -10.673 -14.282 1 97.94 48 ALA B O 1
ATOM 1424 N N . VAL B 1 49 ? 6.054 -9.692 -12.318 1 98.39 49 VAL B N 1
ATOM 1425 C CA . VAL B 1 49 ? 6.718 -10.831 -11.692 1 98.39 49 VAL B CA 1
ATOM 1426 C C . VAL B 1 49 ? 5.686 -11.897 -11.332 1 98.39 49 VAL B C 1
ATOM 1428 O O . VAL B 1 49 ? 4.701 -11.612 -10.646 1 98.39 49 VAL B O 1
ATOM 1431 N N . ALA B 1 50 ? 5.926 -13.052 -11.752 1 98.34 50 ALA B N 1
ATOM 1432 C CA . ALA B 1 50 ? 5.038 -14.177 -11.473 1 98.34 50 ALA B CA 1
ATOM 1433 C C . ALA B 1 50 ? 5.094 -14.567 -9.998 1 98.34 50 ALA B C 1
ATOM 1435 O O . ALA B 1 50 ? 6.158 -14.516 -9.376 1 98.34 50 ALA B O 1
ATOM 1436 N N . THR B 1 51 ? 3.959 -15.058 -9.486 1 98.44 51 THR B N 1
ATOM 1437 C CA . THR B 1 51 ? 3.921 -15.444 -8.08 1 98.44 51 THR B CA 1
ATOM 1438 C C . THR B 1 51 ? 3.661 -16.941 -7.937 1 98.44 51 THR B C 1
ATOM 1440 O O . THR B 1 51 ? 3.789 -17.497 -6.844 1 98.44 51 THR B O 1
ATOM 1443 N N . GLY B 1 52 ? 3.197 -17.565 -9.043 1 98.18 52 GLY B N 1
ATOM 1444 C CA . GLY B 1 52 ? 3.108 -19.017 -9.051 1 98.18 52 GLY B CA 1
ATOM 1445 C C . GLY B 1 52 ? 1.769 -19.535 -8.559 1 98.18 52 GLY B C 1
ATOM 1446 O O . GLY B 1 52 ? 1.646 -20.707 -8.197 1 98.18 52 GLY B O 1
ATOM 1447 N N . PHE B 1 53 ? 0.72 -18.641 -8.435 1 97.83 53 PHE B N 1
ATOM 1448 C CA . PHE B 1 53 ? -0.591 -19.116 -8.008 1 97.83 53 PHE B CA 1
ATOM 1449 C C . PHE B 1 53 ? -1.7 -18.265 -8.615 1 97.83 53 PHE B C 1
ATOM 1451 O O . PHE B 1 53 ? -1.444 -17.168 -9.115 1 97.83 53 PHE B O 1
ATOM 1458 N N . ALA B 1 54 ? -2.828 -18.817 -8.657 1 97.83 54 ALA B N 1
ATOM 1459 C CA . ALA B 1 54 ? -4.09 -18.14 -8.944 1 97.83 54 ALA B CA 1
ATOM 1460 C C . ALA B 1 54 ? -5.05 -18.244 -7.762 1 97.83 54 ALA B C 1
ATOM 1462 O O . ALA B 1 54 ? -4.878 -19.097 -6.889 1 97.83 54 ALA B O 1
ATOM 1463 N N . MET B 1 55 ? -6.007 -17.346 -7.749 1 97.27 55 MET B N 1
ATOM 1464 C CA . MET B 1 55 ? -6.906 -17.368 -6.599 1 97.27 55 MET B CA 1
ATOM 1465 C C . MET B 1 55 ? -8.349 -17.132 -7.032 1 97.27 55 MET B C 1
ATOM 1467 O O . MET B 1 55 ? -8.597 -16.547 -8.087 1 97.27 55 MET B O 1
ATOM 1471 N N . ALA B 1 56 ? -9.238 -17.592 -6.202 1 97.7 56 ALA B N 1
ATOM 1472 C CA . ALA B 1 56 ? -10.666 -17.295 -6.288 1 97.7 56 ALA B CA 1
ATOM 1473 C C . ALA B 1 56 ? -11.127 -16.472 -5.089 1 97.7 56 ALA B C 1
ATOM 1475 O O . ALA B 1 56 ? -11.336 -17.012 -4 1 97.7 56 ALA B O 1
ATOM 1476 N N . ILE B 1 57 ? -11.295 -15.201 -5.319 1 97.06 57 ILE B N 1
ATOM 1477 C CA . ILE B 1 57 ? -11.754 -14.259 -4.303 1 97.06 57 ILE B CA 1
ATOM 1478 C C . ILE B 1 57 ? -13.28 -14.248 -4.261 1 97.06 57 ILE B C 1
ATOM 1480 O O . ILE B 1 57 ? -13.936 -14.226 -5.306 1 97.06 57 ILE B O 1
ATOM 1484 N N . PRO B 1 58 ? -13.853 -14.35 -3.088 1 96.92 58 PRO B N 1
ATOM 1485 C CA . PRO B 1 58 ? -15.317 -14.335 -3.04 1 96.92 58 PRO B CA 1
ATOM 1486 C C . PRO B 1 58 ? -15.911 -13.031 -3.566 1 96.92 58 PRO B C 1
ATOM 1488 O O . PRO B 1 58 ? -15.294 -11.97 -3.437 1 96.92 58 PRO B O 1
ATOM 1491 N N . PRO B 1 59 ? -17.154 -13.127 -4.229 1 95.62 59 PRO B N 1
ATOM 1492 C CA . PRO B 1 59 ? -17.819 -11.892 -4.649 1 95.62 59 PRO B CA 1
ATOM 1493 C C . PRO B 1 59 ? -17.939 -10.872 -3.519 1 95.62 59 PRO B C 1
ATOM 1495 O O . PRO B 1 59 ? -18.158 -11.248 -2.364 1 95.62 59 PRO B O 1
ATOM 1498 N N . GLY B 1 60 ? -17.798 -9.621 -3.841 1 96.18 60 GLY B N 1
ATOM 1499 C CA . GLY B 1 60 ? -17.906 -8.568 -2.844 1 96.18 60 GLY B CA 1
ATOM 1500 C C . GLY B 1 60 ? -16.569 -8.171 -2.249 1 96.18 60 GLY B C 1
ATOM 1501 O O . GLY B 1 60 ? -16.497 -7.255 -1.426 1 96.18 60 GLY B O 1
ATOM 1502 N N . TYR B 1 61 ? -15.518 -8.868 -2.707 1 97.28 61 TYR B N 1
ATOM 1503 C CA . TYR B 1 61 ? -14.18 -8.573 -2.208 1 97.28 61 TYR B CA 1
ATOM 1504 C C . TYR B 1 61 ? -13.189 -8.429 -3.357 1 97.28 61 TYR B C 1
ATOM 1506 O O . TYR B 1 61 ? -13.457 -8.875 -4.476 1 97.28 61 TYR B O 1
ATOM 1514 N N . GLU B 1 62 ? -12.162 -7.742 -3.076 1 97.56 62 GLU B N 1
ATOM 1515 C CA . GLU B 1 62 ? -10.956 -7.707 -3.898 1 97.56 62 GLU B CA 1
ATOM 1516 C C . GLU B 1 62 ? -9.716 -8.037 -3.073 1 97.56 62 GLU B C 1
ATOM 1518 O O . GLU B 1 62 ? -9.794 -8.164 -1.849 1 97.56 62 GLU B O 1
ATOM 1523 N N . VAL B 1 63 ? -8.66 -8.259 -3.8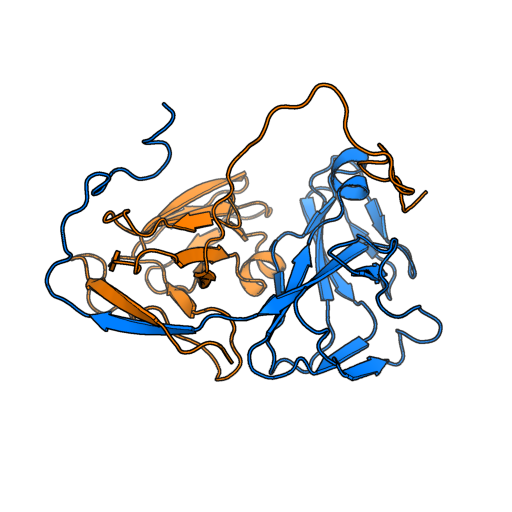11 1 97.63 63 VAL B N 1
ATOM 1524 C CA . VAL B 1 63 ? -7.348 -8.274 -3.173 1 97.63 63 VAL B CA 1
ATOM 1525 C C . VAL B 1 63 ? -6.473 -7.17 -3.765 1 97.63 63 VAL B C 1
ATOM 1527 O O . VAL B 1 63 ? -6.387 -7.027 -4.987 1 97.63 63 VAL B O 1
ATOM 1530 N N . GLN B 1 64 ? -5.917 -6.372 -2.913 1 97.9 64 GLN B N 1
ATOM 1531 C CA . GLN B 1 64 ? -5.013 -5.299 -3.314 1 97.9 64 GLN B CA 1
ATOM 1532 C C . GLN B 1 64 ? -3.557 -5.75 -3.237 1 97.9 64 GLN B C 1
ATOM 1534 O O . GLN B 1 64 ? -3.148 -6.384 -2.262 1 97.9 64 GLN B O 1
ATOM 1539 N N . VAL B 1 65 ? -2.807 -5.474 -4.293 1 97.93 65 VAL B N 1
ATOM 1540 C CA . VAL B 1 65 ? -1.359 -5.657 -4.285 1 97.93 65 VAL B CA 1
ATOM 1541 C C . VAL B 1 65 ? -0.676 -4.36 -3.859 1 97.93 65 VAL B C 1
ATOM 1543 O O . VAL B 1 65 ? -0.851 -3.32 -4.498 1 97.93 65 VAL B O 1
ATOM 1546 N N . ARG B 1 66 ? 0.107 -4.412 -2.779 1 97.63 66 ARG B N 1
ATOM 1547 C CA . ARG B 1 66 ? 0.742 -3.22 -2.228 1 97.63 66 ARG B CA 1
ATOM 1548 C C . ARG B 1 66 ? 2.252 -3.402 -2.123 1 97.63 66 ARG B C 1
ATOM 1550 O O . ARG B 1 66 ? 2.734 -4.515 -1.902 1 97.63 66 ARG B O 1
ATOM 1557 N N . PRO B 1 67 ? 2.96 -2.283 -2.267 1 97.12 67 PRO B N 1
ATOM 1558 C CA . PRO B 1 67 ? 4.419 -2.358 -2.167 1 97.12 67 PRO B CA 1
ATOM 1559 C C . PRO B 1 67 ? 4.898 -2.654 -0.747 1 97.12 67 PRO B C 1
ATOM 1561 O O . PRO B 1 67 ? 4.188 -2.366 0.22 1 97.12 67 PRO B O 1
ATOM 1564 N N . ARG B 1 68 ? 6.106 -3.229 -0.676 1 94.72 68 ARG B N 1
ATOM 1565 C CA . ARG B 1 68 ? 6.783 -3.406 0.604 1 94.72 68 ARG B CA 1
ATOM 1566 C C . ARG B 1 68 ? 7.654 -2.198 0.935 1 94.72 68 ARG B C 1
ATOM 1568 O O . ARG B 1 68 ? 8.46 -1.764 0.11 1 94.72 68 ARG B O 1
ATOM 1575 N N . SER B 1 69 ? 7.526 -1.784 2.101 1 93.87 69 SER B N 1
ATOM 1576 C CA . SER B 1 69 ? 8.289 -0.611 2.512 1 93.87 69 SER B CA 1
ATOM 1577 C C . SER B 1 69 ? 9.789 -0.873 2.438 1 93.87 69 SER B C 1
ATOM 1579 O O . SER B 1 69 ? 10.558 -0.001 2.028 1 93.87 69 SER B O 1
ATOM 1581 N N . GLY B 1 70 ? 10.244 -2.062 2.857 1 93.35 70 GLY B N 1
ATOM 1582 C CA . GLY B 1 70 ? 11.661 -2.389 2.839 1 93.35 70 GLY B CA 1
ATOM 1583 C C . GLY B 1 70 ? 12.276 -2.3 1.455 1 93.35 70 GLY B C 1
ATOM 1584 O O . GLY B 1 70 ? 13.365 -1.746 1.288 1 93.35 70 GLY B O 1
ATOM 1585 N N . LEU B 1 71 ? 11.626 -2.8 0.457 1 94.06 71 LEU B N 1
ATOM 1586 C CA . LEU B 1 71 ? 12.108 -2.747 -0.918 1 94.06 71 LEU B CA 1
ATOM 1587 C C . LEU B 1 71 ? 12.113 -1.313 -1.438 1 94.06 71 LEU B C 1
ATOM 1589 O O . LEU B 1 71 ? 13.041 -0.906 -2.14 1 94.06 71 LEU B O 1
ATOM 1593 N N . ALA B 1 72 ? 11.062 -0.616 -1.076 1 93.43 72 ALA B N 1
ATOM 1594 C CA . ALA B 1 72 ? 10.959 0.78 -1.494 1 93.43 72 ALA B CA 1
ATOM 1595 C C . ALA B 1 72 ? 12.104 1.61 -0.922 1 93.43 72 ALA B C 1
ATOM 1597 O O . ALA B 1 72 ? 12.795 2.318 -1.658 1 93.43 72 ALA B O 1
ATOM 1598 N N . LEU B 1 73 ? 12.288 1.535 0.357 1 94.14 73 LEU B N 1
ATOM 1599 C CA . LEU B 1 73 ? 13.28 2.361 1.037 1 94.14 73 LEU B CA 1
ATOM 1600 C C . LEU B 1 73 ? 14.694 1.958 0.632 1 94.14 73 LEU B C 1
ATOM 1602 O O . LEU B 1 73 ? 15.505 2.81 0.264 1 94.14 73 LEU B O 1
ATOM 1606 N N . LYS B 1 74 ? 15.005 0.653 0.62 1 95.13 74 LYS B N 1
ATOM 1607 C CA . LYS B 1 74 ? 16.377 0.185 0.448 1 95.13 74 LYS B CA 1
ATOM 1608 C C . LYS B 1 74 ? 16.781 0.196 -1.024 1 95.13 74 LYS B C 1
ATOM 1610 O O . LYS B 1 74 ? 17.941 0.453 -1.353 1 95.13 74 LYS B O 1
ATOM 1615 N N . HIS B 1 75 ? 15.758 -0.045 -1.938 1 95.63 75 HIS B N 1
ATOM 1616 C CA . HIS B 1 75 ? 16.17 -0.322 -3.31 1 95.63 75 HIS B CA 1
ATOM 1617 C C . HIS B 1 75 ? 15.39 0.533 -4.302 1 95.63 75 HIS B C 1
ATOM 1619 O O . HIS B 1 75 ? 15.669 0.51 -5.503 1 95.63 75 HIS B O 1
ATOM 1625 N N . GLY B 1 76 ? 14.415 1.293 -3.879 1 96.25 76 GLY B N 1
ATOM 1626 C CA . GLY B 1 76 ? 13.605 2.089 -4.787 1 96.25 76 GLY B CA 1
ATOM 1627 C C . GLY B 1 76 ? 12.642 1.256 -5.613 1 96.25 76 GLY B C 1
ATOM 1628 O O . GLY B 1 76 ? 12.248 1.66 -6.709 1 96.25 76 GLY B O 1
ATOM 1629 N N . ILE B 1 77 ? 12.319 0.088 -5.093 1 97.12 77 ILE B N 1
ATOM 1630 C CA . ILE B 1 77 ? 11.418 -0.823 -5.791 1 97.12 77 ILE B CA 1
ATOM 1631 C C . ILE B 1 77 ? 9.981 -0.578 -5.335 1 97.12 77 ILE B C 1
ATOM 1633 O O . ILE B 1 77 ? 9.712 -0.482 -4.136 1 97.12 77 ILE B O 1
ATOM 1637 N N . THR B 1 78 ? 9.063 -0.449 -6.272 1 97.14 78 THR B N 1
ATOM 1638 C CA . THR B 1 78 ? 7.654 -0.234 -5.96 1 97.14 78 THR B CA 1
ATOM 1639 C C . THR B 1 78 ? 6.764 -1.073 -6.872 1 97.14 78 THR B C 1
ATOM 1641 O O . THR B 1 78 ? 7.251 -1.711 -7.808 1 97.14 78 THR B O 1
ATOM 1644 N N . CYS B 1 79 ? 5.527 -1.16 -6.437 1 96.98 79 CYS B N 1
ATOM 1645 C CA . CYS B 1 79 ? 4.493 -1.642 -7.346 1 96.98 79 CYS B CA 1
ATOM 1646 C C . CYS B 1 79 ? 3.951 -0.507 -8.207 1 96.98 79 CYS B C 1
ATOM 1648 O O . CYS B 1 79 ? 3.349 0.436 -7.69 1 96.98 79 CYS B O 1
ATOM 1650 N N . LEU B 1 80 ? 4.061 -0.593 -9.431 1 93.56 80 LEU B N 1
ATOM 1651 C CA . LEU B 1 80 ? 3.82 0.535 -10.324 1 93.56 80 LEU B CA 1
ATOM 1652 C C . LEU B 1 80 ? 2.342 0.912 -10.338 1 93.56 80 LEU B C 1
ATOM 1654 O O . LEU B 1 80 ? 1.998 2.087 -10.478 1 93.56 80 LEU B O 1
ATOM 1658 N N . ASN B 1 81 ? 1.489 -0.02 -10.161 1 91.67 81 ASN B N 1
ATOM 1659 C CA . ASN B 1 81 ? 0.05 0.213 -10.212 1 91.67 81 ASN B CA 1
ATOM 1660 C C . ASN B 1 81 ? -0.573 0.184 -8.819 1 91.67 81 ASN B C 1
ATOM 1662 O O . ASN B 1 81 ? -1.714 -0.25 -8.654 1 91.67 81 ASN B O 1
ATOM 1666 N N . THR B 1 82 ? 0.094 0.61 -7.922 1 92.24 82 THR B N 1
ATOM 1667 C CA . THR B 1 82 ? -0.325 0.472 -6.532 1 92.24 82 THR B CA 1
ATOM 1668 C C . THR B 1 82 ? -1.453 1.447 -6.208 1 92.24 82 THR B C 1
ATOM 1670 O O . THR B 1 82 ? -1.409 2.611 -6.612 1 92.24 82 THR B O 1
ATOM 1673 N N . PRO B 1 83 ? -2.433 0.996 -5.473 1 94.67 83 PRO B N 1
ATOM 1674 C CA . PRO B 1 83 ? -2.639 -0.439 -5.263 1 94.67 83 PRO B CA 1
ATOM 1675 C C . PRO B 1 83 ? -3.111 -1.158 -6.525 1 94.67 83 PRO B C 1
ATOM 1677 O O . PRO B 1 83 ? -3.901 -0.607 -7.295 1 94.67 83 PRO B O 1
ATOM 1680 N N . GLY B 1 84 ? -2.513 -2.296 -6.749 1 94.59 84 GLY B N 1
ATOM 1681 C CA . GLY B 1 84 ? -3.045 -3.158 -7.793 1 94.59 84 GLY B CA 1
ATOM 1682 C C . GLY B 1 84 ? -4.315 -3.88 -7.381 1 94.59 84 GLY B C 1
ATOM 1683 O O . GLY B 1 84 ? -4.439 -4.324 -6.238 1 94.59 84 GLY B O 1
ATOM 1684 N N . THR B 1 85 ? -5.215 -4.023 -8.313 1 94.55 85 THR B N 1
ATOM 1685 C CA . THR B 1 85 ? -6.499 -4.65 -8.02 1 94.55 85 THR B CA 1
ATOM 1686 C C . THR B 1 85 ? -6.579 -6.038 -8.648 1 94.55 85 THR B C 1
ATOM 1688 O O . THR B 1 85 ? -6.315 -6.202 -9.841 1 94.55 85 THR B O 1
ATOM 1691 N N . ILE B 1 86 ? -6.838 -6.971 -7.793 1 95.17 86 ILE B N 1
ATOM 1692 C CA . ILE B 1 86 ? -7.239 -8.291 -8.268 1 95.17 86 ILE B CA 1
ATOM 1693 C C . ILE B 1 86 ? -8.74 -8.478 -8.063 1 95.17 86 ILE B C 1
ATOM 1695 O O . ILE B 1 86 ? -9.218 -8.517 -6.927 1 95.17 86 ILE B O 1
ATOM 1699 N N . ASP B 1 87 ? -9.394 -8.644 -9.118 1 95.31 87 ASP B N 1
ATOM 1700 C CA . ASP B 1 87 ? -10.85 -8.756 -9.091 1 95.31 87 ASP B CA 1
ATOM 1701 C C . ASP B 1 87 ? -11.285 -10.156 -8.663 1 95.31 87 ASP B C 1
ATOM 1703 O O . ASP B 1 87 ? -10.576 -11.134 -8.908 1 95.31 87 ASP B O 1
ATOM 1707 N N . SER B 1 88 ? -12.473 -10.258 -8.077 1 95.71 88 SER B N 1
ATOM 1708 C CA . SER B 1 88 ? -12.982 -11.529 -7.573 1 95.71 88 SER B CA 1
ATOM 1709 C C . SER B 1 88 ? -13.223 -12.517 -8.709 1 95.71 88 SER B C 1
ATOM 1711 O O . SER B 1 88 ? -13.251 -13.73 -8.489 1 95.71 88 SER B O 1
ATOM 1713 N N . ASP B 1 89 ? -13.364 -12.051 -9.961 1 93.44 89 ASP B N 1
ATOM 1714 C CA . ASP B 1 89 ? -13.691 -12.947 -11.065 1 93.44 89 ASP B CA 1
ATOM 1715 C C . ASP B 1 89 ? -12.46 -13.234 -11.923 1 93.44 89 ASP B C 1
ATOM 1717 O O . ASP B 1 89 ? -12.566 -13.856 -12.982 1 93.44 89 ASP B O 1
ATOM 1721 N N . TYR B 1 90 ? -11.331 -12.725 -11.545 1 94.99 90 TYR B N 1
ATOM 1722 C CA . TYR B 1 90 ? -10.082 -13.048 -12.226 1 94.99 90 TYR B CA 1
ATOM 1723 C C . TYR B 1 90 ? -9.563 -14.414 -11.794 1 94.99 90 TYR B C 1
ATOM 1725 O O . TYR B 1 90 ? -9.516 -14.718 -10.6 1 94.99 90 TYR B O 1
ATOM 1733 N N . ARG B 1 91 ? -9.131 -15.242 -12.759 1 95.69 91 ARG B N 1
ATOM 1734 C CA . ARG B 1 91 ? -8.671 -16.591 -12.444 1 95.69 91 ARG B CA 1
ATOM 1735 C C . ARG B 1 91 ? -7.276 -16.839 -13.006 1 95.69 91 ARG B C 1
ATOM 1737 O O . ARG B 1 91 ? -6.778 -17.967 -12.97 1 95.69 91 ARG B O 1
ATOM 1744 N N . GLY B 1 92 ? -6.659 -15.836 -13.608 1 95.28 92 GLY B N 1
ATOM 1745 C CA . GLY B 1 92 ? -5.288 -15.964 -14.075 1 95.28 92 GLY B CA 1
ATOM 1746 C C . GLY B 1 92 ? -4.267 -15.892 -12.955 1 95.28 92 GLY B C 1
ATOM 1747 O O . GLY B 1 92 ? -4.625 -15.682 -11.794 1 95.28 92 GLY B O 1
ATOM 1748 N N . GLU B 1 93 ? -3.012 -16.06 -13.34 1 97.33 93 GLU B N 1
ATOM 1749 C CA . GLU B 1 93 ? -1.945 -15.959 -12.349 1 97.33 93 GLU B CA 1
ATOM 1750 C C . GLU B 1 93 ? -1.857 -14.547 -11.776 1 97.33 93 GLU B C 1
ATOM 1752 O O . GLU B 1 93 ? -1.904 -13.565 -12.52 1 97.33 93 GLU B O 1
ATOM 1757 N N . VAL B 1 94 ? -1.791 -14.529 -10.494 1 97.41 94 VAL B N 1
ATOM 1758 C CA . VAL B 1 94 ? -1.459 -13.266 -9.844 1 97.41 94 VAL B CA 1
ATOM 1759 C C . VAL B 1 94 ? -0.016 -12.883 -10.165 1 97.41 94 VAL B C 1
ATOM 1761 O O . VAL B 1 94 ? 0.903 -13.68 -9.963 1 97.41 94 VAL B O 1
ATOM 1764 N N . LYS B 1 95 ? 0.134 -11.685 -10.655 1 97.98 95 LYS B N 1
ATOM 1765 C CA . LYS B 1 95 ? 1.458 -11.12 -10.897 1 97.98 95 LYS B CA 1
ATOM 1766 C C . LYS B 1 95 ? 1.602 -9.752 -10.235 1 97.98 95 LYS B C 1
ATOM 1768 O O . LYS B 1 95 ? 0.605 -9.078 -9.97 1 97.98 95 LYS B O 1
ATOM 1773 N N . VAL B 1 96 ? 2.822 -9.437 -9.982 1 98.05 96 VAL B N 1
ATOM 1774 C CA . VAL B 1 96 ? 3.14 -8.163 -9.346 1 98.05 96 VAL B CA 1
ATOM 1775 C C . VAL B 1 96 ? 3.963 -7.3 -10.299 1 98.05 96 VAL B C 1
ATOM 1777 O O . VAL B 1 96 ? 5.089 -7.657 -10.654 1 98.05 96 VAL B O 1
ATOM 1780 N N . ILE B 1 97 ? 3.404 -6.151 -10.678 1 97.74 97 ILE B N 1
ATOM 1781 C CA . ILE B 1 97 ? 4.163 -5.251 -11.54 1 97.74 97 ILE B CA 1
ATOM 1782 C C . ILE B 1 97 ? 5.128 -4.421 -10.696 1 97.74 97 ILE B C 1
ATOM 1784 O O . ILE B 1 97 ? 4.728 -3.434 -10.075 1 97.74 97 ILE B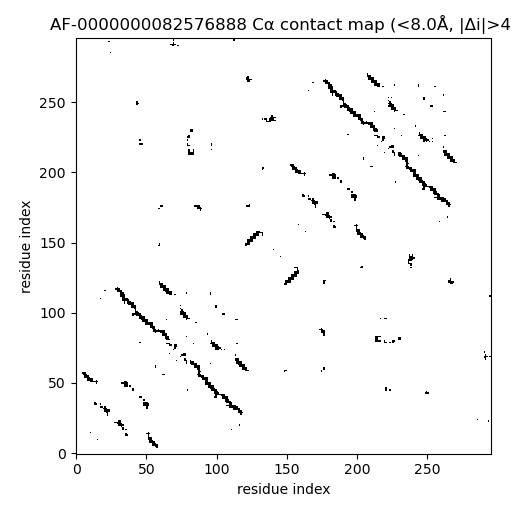 O 1
ATOM 1788 N N . LEU B 1 98 ? 6.36 -4.85 -10.752 1 98.07 98 LEU B N 1
ATOM 1789 C CA . LEU B 1 98 ? 7.408 -4.122 -10.045 1 98.07 98 LEU B CA 1
ATOM 1790 C C . LEU B 1 98 ? 8.098 -3.126 -10.971 1 98.07 98 LEU B C 1
ATOM 1792 O O . LEU B 1 98 ? 8.282 -3.401 -12.159 1 98.07 98 LEU B O 1
ATOM 1796 N N . ALA B 1 99 ? 8.431 -2.021 -10.396 1 97.69 99 ALA B N 1
ATOM 1797 C CA . ALA B 1 99 ? 9.237 -1.018 -11.087 1 97.69 99 ALA B CA 1
ATOM 1798 C C . ALA B 1 99 ? 10.449 -0.617 -10.25 1 97.69 99 ALA B C 1
ATOM 1800 O O . ALA B 1 99 ? 10.344 -0.456 -9.032 1 97.69 99 ALA B O 1
ATOM 1801 N N . ASN B 1 100 ? 11.546 -0.495 -10.932 1 97.82 100 ASN B N 1
ATOM 1802 C CA . ASN B 1 100 ? 12.774 -0.022 -10.302 1 97.82 100 ASN B CA 1
ATOM 1803 C C . ASN B 1 100 ? 12.958 1.481 -10.49 1 97.82 100 ASN B C 1
ATOM 1805 O O . ASN B 1 100 ? 13.358 1.932 -11.565 1 97.82 100 ASN B O 1
ATOM 1809 N N . LEU B 1 101 ? 12.726 2.206 -9.442 1 95.65 101 LEU B N 1
ATOM 1810 C CA . LEU B 1 101 ? 12.92 3.652 -9.471 1 95.65 101 LEU B CA 1
ATOM 1811 C C . LEU B 1 101 ? 14.209 4.042 -8.755 1 95.65 101 LEU B C 1
ATOM 1813 O O . LEU B 1 101 ? 14.385 5.201 -8.372 1 95.65 101 LEU B O 1
ATOM 1817 N N . GLY B 1 102 ? 15.006 3.073 -8.422 1 94.55 102 GLY B N 1
ATOM 1818 C CA . GLY B 1 102 ? 16.338 3.292 -7.88 1 94.55 102 GLY B CA 1
ATOM 1819 C C . GLY B 1 102 ? 17.378 3.567 -8.949 1 94.55 102 GLY B C 1
ATOM 1820 O O . GLY B 1 102 ? 17.036 3.807 -10.109 1 94.55 102 GLY B O 1
ATOM 1821 N N . ASP B 1 103 ? 18.635 3.53 -8.476 1 94.08 103 ASP B N 1
ATOM 1822 C CA . ASP B 1 103 ? 19.731 3.919 -9.358 1 94.08 103 ASP B CA 1
ATOM 1823 C C . ASP B 1 103 ? 20.653 2.735 -9.643 1 94.08 103 ASP B C 1
ATOM 1825 O O . ASP B 1 103 ? 21.694 2.892 -10.284 1 94.08 103 ASP B O 1
ATOM 1829 N N . ALA B 1 104 ? 20.319 1.533 -9.205 1 96.88 104 ALA B N 1
ATOM 1830 C CA . ALA B 1 104 ? 21.081 0.311 -9.448 1 96.88 104 ALA B CA 1
ATOM 1831 C C . ALA B 1 104 ? 20.158 -0.847 -9.816 1 96.88 104 ALA B C 1
ATOM 1833 O O . ALA B 1 104 ? 18.981 -0.852 -9.448 1 96.88 104 ALA B O 1
ATOM 1834 N N . PRO B 1 105 ? 20.675 -1.796 -10.578 1 98.36 105 PRO B N 1
ATOM 1835 C CA . PRO B 1 105 ? 19.854 -2.974 -10.869 1 98.36 105 PRO B CA 1
ATOM 1836 C C . PRO B 1 105 ? 19.407 -3.707 -9.607 1 98.36 105 PRO B C 1
ATOM 1838 O O . PRO B 1 105 ? 20.162 -3.787 -8.634 1 98.36 105 PRO B O 1
ATOM 1841 N N . PHE B 1 106 ? 18.25 -4.145 -9.655 1 98.36 106 PHE B N 1
ATOM 1842 C CA . PHE B 1 106 ? 17.707 -4.923 -8.548 1 98.36 106 PHE B CA 1
ATOM 1843 C C . PHE B 1 106 ? 17.389 -6.346 -8.99 1 98.36 106 PHE B C 1
ATOM 1845 O O . PHE B 1 106 ? 16.637 -6.552 -9.945 1 98.36 106 PHE B O 1
ATOM 1852 N N . THR B 1 107 ? 17.895 -7.302 -8.264 1 98.56 107 THR B N 1
ATOM 1853 C CA . THR B 1 107 ? 17.682 -8.709 -8.588 1 98.56 107 THR B CA 1
ATOM 1854 C C . THR B 1 107 ? 16.585 -9.306 -7.712 1 98.56 107 THR B C 1
ATOM 1856 O O . THR B 1 107 ? 16.651 -9.224 -6.483 1 98.56 107 THR B O 1
ATOM 1859 N N . VAL B 1 108 ? 15.597 -9.824 -8.356 1 98.17 108 VAL B N 1
ATOM 1860 C CA . VAL B 1 108 ? 14.576 -10.628 -7.692 1 98.1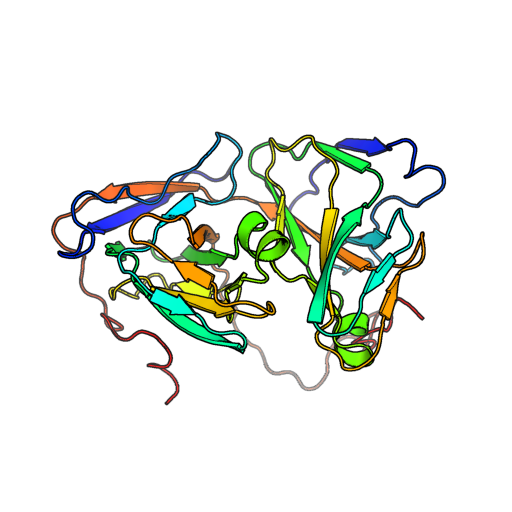7 108 VAL B CA 1
ATOM 1861 C C . VAL B 1 108 ? 14.879 -12.112 -7.888 1 98.17 108 VAL B C 1
ATOM 1863 O O . VAL B 1 108 ? 14.914 -12.6 -9.02 1 98.17 108 VAL B O 1
ATOM 1866 N N . ALA B 1 109 ? 15.089 -12.76 -6.809 1 98.35 109 ALA B N 1
ATOM 1867 C CA . ALA B 1 109 ? 15.252 -14.211 -6.861 1 98.35 109 ALA B CA 1
ATOM 1868 C C . ALA B 1 109 ? 13.938 -14.922 -6.55 1 98.35 109 ALA B C 1
ATOM 1870 O O . ALA B 1 109 ? 13.143 -14.443 -5.739 1 98.35 109 ALA B O 1
ATOM 1871 N N . ARG B 1 110 ? 13.816 -16.043 -7.233 1 98.35 110 ARG B N 1
ATOM 1872 C CA . ARG B 1 110 ? 12.704 -16.91 -6.856 1 98.35 110 ARG B CA 1
ATOM 1873 C C . ARG B 1 110 ? 12.664 -17.123 -5.346 1 98.35 110 ARG B C 1
ATOM 1875 O O . ARG B 1 110 ? 13.685 -17.436 -4.731 1 98.35 110 ARG B O 1
ATOM 1882 N N . GLY B 1 111 ? 11.486 -16.808 -4.7 1 98.2 111 GLY B N 1
ATOM 1883 C CA . GLY B 1 111 ? 11.346 -16.987 -3.263 1 98.2 111 GLY B CA 1
ATOM 1884 C C . GLY B 1 111 ? 11.445 -15.686 -2.488 1 98.2 111 GLY B C 1
ATOM 1885 O O . GLY B 1 111 ? 11.082 -15.63 -1.311 1 98.2 111 GLY B O 1
ATOM 1886 N N . ASP B 1 112 ? 11.928 -14.604 -3.16 1 98.28 112 ASP B N 1
ATOM 1887 C CA . ASP B 1 112 ? 12.015 -13.312 -2.487 1 98.28 112 ASP B CA 1
ATOM 1888 C C . ASP B 1 112 ? 10.626 -12.733 -2.229 1 98.28 112 ASP B C 1
ATOM 1890 O O . ASP B 1 112 ? 9.744 -12.816 -3.086 1 98.28 112 ASP B O 1
ATOM 1894 N N . ARG B 1 113 ? 10.423 -12.13 -1.097 1 98.04 113 ARG B N 1
ATOM 1895 C CA . ARG B 1 113 ? 9.198 -11.382 -0.834 1 98.04 113 ARG B CA 1
ATOM 1896 C C . ARG B 1 113 ? 9.142 -10.11 -1.673 1 98.04 113 ARG B C 1
ATOM 1898 O O . ARG B 1 113 ? 10.039 -9.268 -1.593 1 98.04 113 ARG B O 1
ATOM 1905 N N . ILE B 1 114 ? 8.025 -9.894 -2.45 1 98.13 114 ILE B N 1
ATOM 1906 C CA . ILE B 1 114 ? 8.092 -8.821 -3.436 1 98.13 114 ILE B CA 1
ATOM 1907 C C . ILE B 1 114 ? 6.922 -7.861 -3.235 1 98.13 114 ILE B C 1
ATOM 1909 O O . ILE B 1 114 ? 6.927 -6.747 -3.765 1 98.13 114 ILE B O 1
ATOM 1913 N N . ALA B 1 115 ? 5.913 -8.23 -2.52 1 98.06 115 ALA B N 1
ATOM 1914 C CA . ALA B 1 115 ? 4.729 -7.411 -2.273 1 98.06 115 ALA B CA 1
ATOM 1915 C C . ALA B 1 115 ? 3.905 -7.972 -1.118 1 98.06 115 ALA B C 1
ATOM 1917 O O . ALA B 1 115 ? 4.304 -8.949 -0.479 1 98.06 115 ALA B O 1
ATOM 1918 N N . GLN B 1 116 ? 2.869 -7.283 -0.814 1 97.78 116 GLN B N 1
ATOM 1919 C CA . GLN B 1 116 ? 1.879 -7.812 0.119 1 97.78 116 GLN B CA 1
ATOM 1920 C C . GLN B 1 116 ? 0.475 -7.745 -0.473 1 97.78 116 GLN B C 1
ATOM 1922 O O . GLN B 1 116 ? 0.148 -6.811 -1.208 1 97.78 116 GLN B O 1
ATOM 1927 N N . LEU B 1 117 ? -0.312 -8.726 -0.158 1 98.2 117 LEU B N 1
ATOM 1928 C CA . LEU B 1 117 ? -1.699 -8.832 -0.596 1 98.2 117 LEU B CA 1
ATOM 1929 C C . LEU B 1 117 ? -2.655 -8.458 0.532 1 98.2 117 LEU B C 1
ATOM 1931 O O . LEU B 1 117 ? -2.558 -8.995 1.638 1 98.2 117 LEU B O 1
ATOM 1935 N N . VAL B 1 118 ? -3.554 -7.569 0.266 1 97.51 118 VAL B N 1
ATOM 1936 C CA . VAL B 1 118 ? -4.504 -7.093 1.266 1 97.51 118 VAL B CA 1
ATOM 1937 C C . VAL B 1 118 ? -5.931 -7.304 0.766 1 97.51 118 VAL B C 1
ATOM 1939 O O . VAL B 1 118 ? -6.388 -6.603 -0.141 1 97.51 118 VAL B O 1
ATOM 1942 N N . PRO B 1 119 ? -6.663 -8.293 1.351 1 97.64 119 PRO B N 1
ATOM 1943 C CA . PRO B 1 119 ? -8.089 -8.417 1.041 1 97.64 119 PRO B CA 1
ATOM 1944 C C . PRO B 1 119 ? -8.9 -7.207 1.498 1 97.64 119 PRO B C 1
ATOM 1946 O O . PRO B 1 119 ? -8.613 -6.628 2.549 1 97.64 119 PRO B O 1
ATOM 1949 N N . ALA B 1 120 ? -9.874 -6.836 0.719 1 96.08 120 ALA B N 1
ATOM 1950 C CA . ALA B 1 120 ? -10.7 -5.681 1.062 1 96.08 120 ALA B CA 1
ATOM 1951 C C . ALA B 1 120 ? -12.116 -5.837 0.516 1 96.08 120 ALA B C 1
ATOM 1953 O O . ALA B 1 120 ? -12.309 -6.355 -0.587 1 96.08 120 ALA B O 1
ATOM 1954 N N . PRO B 1 121 ? -13.076 -5.357 1.289 1 95.32 121 PRO B N 1
ATOM 1955 C CA . PRO B 1 121 ? -14.425 -5.316 0.72 1 95.32 121 PRO B CA 1
ATOM 1956 C C . PRO B 1 121 ? -14.553 -4.311 -0.423 1 95.32 121 PRO B C 1
ATOM 1958 O O . PRO B 1 121 ? -13.859 -3.292 -0.434 1 95.32 121 PRO B O 1
ATOM 1961 N N . VAL B 1 122 ? -15.445 -4.604 -1.407 1 93.88 122 VAL B N 1
ATOM 1962 C CA . VAL B 1 122 ? -15.71 -3.727 -2.542 1 93.88 122 VAL B CA 1
ATOM 1963 C C . VAL B 1 122 ? -17.049 -3.018 -2.346 1 93.88 122 VAL B C 1
ATOM 1965 O O . VAL B 1 122 ? -18.049 -3.652 -2 1 93.88 122 VAL B O 1
ATOM 1968 N N . GLN B 1 123 ? -17.06 -1.731 -2.429 1 91.56 123 GLN B N 1
ATOM 1969 C CA . GLN B 1 123 ? -18.286 -0.94 -2.464 1 91.56 123 GLN B CA 1
ATOM 1970 C C . GLN B 1 123 ? -18.648 -0.55 -3.894 1 91.56 123 GLN B C 1
ATOM 1972 O O . GLN B 1 123 ? -17.905 0.182 -4.551 1 91.56 123 GLN B O 1
ATOM 1977 N N . HIS B 1 124 ? -19.799 -1.025 -4.374 1 91.05 124 HIS B N 1
ATOM 1978 C CA . HIS B 1 124 ? -20.28 -0.63 -5.693 1 91.05 124 HIS B CA 1
ATOM 1979 C C . HIS B 1 124 ? -21.163 0.61 -5.61 1 91.05 124 HIS B C 1
ATOM 1981 O O . HIS B 1 124 ? -21.85 0.822 -4.608 1 91.05 124 HIS B O 1
ATOM 1987 N N . ALA B 1 125 ? -21.149 1.459 -6.578 1 91.7 125 ALA B N 1
ATOM 1988 C CA . ALA B 1 125 ? -21.961 2.671 -6.646 1 91.7 125 ALA B CA 1
ATOM 1989 C C . ALA B 1 125 ? -22.86 2.66 -7.879 1 91.7 125 ALA B C 1
ATOM 1991 O O . ALA B 1 125 ? -22.49 2.112 -8.92 1 91.7 125 ALA B O 1
ATOM 1992 N N . GLU B 1 126 ? -23.943 3.226 -7.648 1 94.02 126 GLU B N 1
ATOM 1993 C CA . GLU B 1 126 ? -24.785 3.62 -8.774 1 94.02 126 GLU B CA 1
ATOM 1994 C C . GLU B 1 126 ? -24.658 5.114 -9.062 1 94.02 126 GLU B C 1
ATOM 1996 O O . GLU B 1 126 ? -24.824 5.941 -8.163 1 94.02 126 GLU B O 1
ATOM 2001 N N . LEU B 1 127 ? -24.417 5.439 -10.285 1 93.99 127 LEU B N 1
ATOM 2002 C CA . LEU B 1 127 ? -24.199 6.836 -10.643 1 93.99 127 LEU B CA 1
ATOM 2003 C C . LEU B 1 127 ? -25.485 7.471 -11.16 1 93.99 127 LEU B C 1
ATOM 2005 O O . LEU B 1 127 ? -26.229 6.848 -11.921 1 93.99 127 LEU B O 1
ATOM 2009 N N . GLU B 1 128 ? -25.776 8.681 -10.508 1 95.42 128 GLU B N 1
ATOM 2010 C CA . GLU B 1 128 ? -26.889 9.51 -10.961 1 95.42 128 GLU B CA 1
ATOM 2011 C C . GLU B 1 128 ? -26.393 10.837 -11.529 1 95.42 128 GLU B C 1
ATOM 2013 O O . GLU B 1 128 ? -25.803 11.645 -10.809 1 95.42 128 GLU B O 1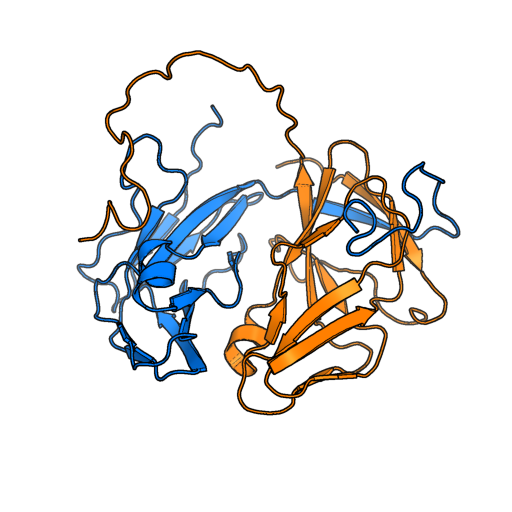
ATOM 2018 N N . GLU B 1 129 ? -26.614 11.099 -12.852 1 95.51 129 GLU B N 1
ATOM 2019 C CA . GLU B 1 129 ? -26.273 12.376 -13.471 1 95.51 129 GLU B CA 1
ATOM 2020 C C . GLU B 1 129 ? -27.247 13.472 -13.049 1 95.51 129 GLU B C 1
ATOM 2022 O O . GLU B 1 129 ? -28.464 13.284 -13.105 1 95.51 129 GLU B O 1
ATOM 2027 N N . VAL B 1 130 ? -26.739 14.64 -12.595 1 96.32 130 VAL B N 1
ATOM 2028 C CA . VAL B 1 130 ? -27.55 15.786 -12.198 1 96.32 130 VAL B CA 1
ATOM 2029 C C . VAL B 1 130 ? -27.021 17.051 -12.871 1 96.32 130 VAL B C 1
ATOM 2031 O O . VAL B 1 130 ? -25.898 17.068 -13.38 1 96.32 130 VAL B O 1
ATOM 2034 N N . ARG B 1 131 ? -27.803 18.125 -12.943 1 95.94 131 ARG B N 1
ATOM 2035 C CA . ARG B 1 131 ? -27.4 19.366 -13.596 1 95.94 131 ARG B CA 1
ATOM 2036 C C . ARG B 1 131 ? -26.429 20.155 -12.723 1 95.94 131 ARG B C 1
ATOM 2038 O O . ARG B 1 131 ? -25.529 20.823 -13.235 1 95.94 131 ARG B O 1
ATOM 2045 N N . THR B 1 132 ? -26.63 20.155 -11.441 1 93.26 132 THR B N 1
ATOM 2046 C CA . THR B 1 132 ? -25.78 20.898 -10.518 1 93.26 132 THR B CA 1
ATOM 2047 C C . THR B 1 132 ? -25.527 20.092 -9.247 1 93.26 132 THR B C 1
ATOM 2049 O O . THR B 1 132 ? -26.348 19.256 -8.862 1 93.26 132 THR B O 1
ATOM 2052 N N . LEU B 1 133 ? -24.391 20.267 -8.697 1 92.18 133 LEU B N 1
ATOM 2053 C CA . LEU B 1 133 ? -24.069 19.685 -7.399 1 92.18 133 LEU B CA 1
ATOM 2054 C C . LEU B 1 133 ? -24.327 20.684 -6.276 1 92.18 133 LEU B C 1
ATOM 2056 O O . LEU B 1 133 ? -24.28 21.896 -6.496 1 92.18 133 LEU B O 1
ATOM 2060 N N . ASP B 1 134 ? -24.436 20.036 -5.075 1 91.07 134 ASP B N 1
ATOM 2061 C CA . ASP B 1 134 ? -24.615 20.913 -3.922 1 91.07 134 ASP B CA 1
ATOM 2062 C C . ASP B 1 134 ? -23.306 21.607 -3.552 1 91.07 134 ASP B C 1
ATOM 2064 O O . ASP B 1 134 ? -22.223 21.103 -3.854 1 91.07 134 ASP B O 1
ATOM 2068 N N . GLU B 1 135 ? -23.39 22.778 -2.98 1 89.33 135 GLU B N 1
ATOM 2069 C CA . GLU B 1 135 ? -22.225 23.543 -2.545 1 89.33 135 GLU B CA 1
ATOM 2070 C C . GLU B 1 135 ? -21.756 23.096 -1.164 1 89.33 135 GLU B C 1
ATOM 2072 O O . GLU B 1 135 ? -22.573 22.776 -0.298 1 89.33 135 GLU B O 1
ATOM 2077 N N . THR B 1 136 ? -20.465 22.928 -1.127 1 86.98 136 THR B N 1
ATOM 2078 C CA . THR B 1 136 ? -19.862 22.666 0.175 1 86.98 136 THR B CA 1
ATOM 2079 C C . THR B 1 136 ? -18.847 23.749 0.529 1 86.98 136 THR B C 1
ATOM 2081 O O . THR B 1 136 ? -18.477 24.562 -0.32 1 86.98 136 THR B O 1
ATOM 2084 N N . ALA B 1 137 ? -18.431 23.744 1.795 1 83.33 137 ALA B N 1
ATOM 2085 C CA . ALA B 1 137 ? -17.43 24.707 2.246 1 83.33 137 ALA B CA 1
ATOM 2086 C C . ALA B 1 137 ? -16.11 24.515 1.503 1 83.33 137 ALA B C 1
ATOM 2088 O O . ALA B 1 137 ? -15.41 25.487 1.208 1 83.33 137 ALA B O 1
ATOM 2089 N N . ARG B 1 138 ? -15.718 23.328 1.217 1 82.16 138 ARG B N 1
ATOM 2090 C CA . ARG B 1 138 ? -14.467 23.041 0.522 1 82.16 138 ARG B CA 1
ATOM 2091 C C . ARG B 1 138 ? -14.571 23.388 -0.959 1 82.16 138 ARG B C 1
ATOM 2093 O O . ARG B 1 138 ? -13.579 23.768 -1.585 1 82.16 138 ARG B O 1
ATOM 2100 N N . GLY B 1 139 ? -15.649 23.229 -1.517 1 80.82 139 GLY B N 1
ATOM 2101 C CA . GLY B 1 139 ? -15.934 23.607 -2.892 1 80.82 139 GLY B CA 1
ATOM 2102 C C . GLY B 1 139 ? -14.998 22.959 -3.895 1 80.82 139 GLY B C 1
ATOM 2103 O O . GLY B 1 139 ? -14.796 21.743 -3.867 1 80.82 139 GLY B O 1
ATOM 2104 N N . ILE B 1 140 ? -14.372 23.66 -4.78 1 76.44 140 ILE B N 1
ATOM 2105 C CA . ILE B 1 140 ? -13.606 23.176 -5.924 1 76.44 140 ILE B CA 1
ATOM 2106 C C . ILE B 1 140 ? -12.115 23.212 -5.599 1 76.44 140 ILE B C 1
ATOM 2108 O O . ILE B 1 140 ? -11.275 23.05 -6.487 1 76.44 140 ILE B O 1
ATOM 2112 N N . GLY B 1 141 ? -11.799 23.451 -4.366 1 72.65 141 GLY B N 1
ATOM 2113 C CA . GLY B 1 141 ? -10.393 23.532 -4.006 1 72.65 141 GLY B CA 1
ATOM 2114 C C . GLY B 1 141 ? -9.676 22.198 -4.1 1 72.65 141 GLY B C 1
ATOM 2115 O O . GLY B 1 141 ? -10 21.26 -3.369 1 72.65 141 GLY B O 1
ATOM 2116 N N . GLY B 1 142 ? -9.133 21.898 -5.13 1 65.89 142 GLY B N 1
ATOM 2117 C CA . GLY B 1 142 ? -8.406 20.651 -5.31 1 65.89 142 GLY B CA 1
ATOM 2118 C C . GLY B 1 142 ? -6.905 20.845 -5.409 1 65.89 142 GLY B C 1
ATOM 2119 O O . GLY B 1 142 ? -6.423 21.977 -5.478 1 65.89 142 GLY B O 1
ATOM 2120 N N . PHE B 1 143 ? -6.231 19.93 -5.52 1 65.5 143 PHE B N 1
ATOM 2121 C CA . PHE B 1 143 ? -4.794 19.769 -5.71 1 65.5 143 PHE B CA 1
ATOM 2122 C C . PHE B 1 143 ? -4.03 20.909 -5.045 1 65.5 143 PHE B C 1
ATOM 2124 O O . PHE B 1 143 ? -3.812 21.957 -5.657 1 65.5 143 PHE B O 1
ATOM 2131 N N . GLY B 1 144 ? -3.605 20.773 -3.683 1 58.14 144 GLY B N 1
ATOM 2132 C CA . GLY B 1 144 ? -2.74 21.741 -3.026 1 58.14 144 GLY B CA 1
ATOM 2133 C C . GLY B 1 144 ? -3.507 22.795 -2.25 1 58.14 144 GLY B C 1
ATOM 2134 O O . GLY B 1 144 ? -2.956 23.844 -1.908 1 58.14 144 GLY B O 1
ATOM 2135 N N . SER B 1 145 ? -4.783 2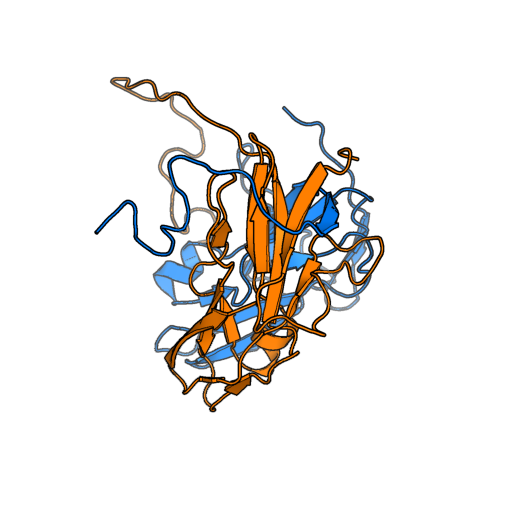2.733 -2.226 1 53.11 145 SER B N 1
ATOM 2136 C CA . SER B 1 145 ? -5.529 23.858 -1.67 1 53.11 145 SER B CA 1
ATOM 2137 C C . SER B 1 145 ? -5.371 23.931 -0.155 1 53.11 145 SER B C 1
ATOM 2139 O O . SER B 1 145 ? -5.631 24.972 0.452 1 53.11 145 SER B O 1
ATOM 2141 N N . THR B 1 146 ? -5.114 22.906 0.529 1 50.98 146 THR B N 1
ATOM 2142 C CA . THR B 1 146 ? -5.088 23.082 1.977 1 50.98 146 THR B CA 1
ATOM 2143 C C . THR B 1 146 ? -3.72 23.577 2.437 1 50.98 146 THR B C 1
ATOM 2145 O O . THR B 1 146 ? -3.565 24.02 3.577 1 50.98 146 THR B O 1
ATOM 2148 N N . GLY B 1 147 ? -2.467 23.437 1.599 1 46.68 147 GLY B N 1
ATOM 2149 C CA . GLY B 1 147 ? -1.184 23.815 2.17 1 46.68 147 GLY B CA 1
ATOM 2150 C C . GLY B 1 147 ? -0.457 24.871 1.36 1 46.68 147 GLY B C 1
ATOM 2151 O O . GLY B 1 147 ? 0.043 24.589 0.269 1 46.68 147 GLY B O 1
ATOM 2152 N N . THR B 1 148 ? -1.162 26.057 1.116 1 38.7 148 THR B N 1
ATOM 2153 C CA . THR B 1 148 ? -0.172 27.093 0.842 1 38.7 148 THR B CA 1
ATOM 2154 C C . THR B 1 148 ? 0.677 27.37 2.079 1 38.7 148 THR B C 1
ATOM 2156 O O . THR B 1 148 ? 0.214 27.197 3.209 1 38.7 148 THR B O 1
#

Organism: NCBI:txid68569

pLDDT: mean 93.08, std 10.05, range [38.08, 98.65]

Sequence (296 aa):
MLAPIRIALQRLPHGTDLPHPTYATAGAAGMDVVAAEDVVLAPGARHAVATGFAMAIPPGYEVQVRPRSGLALKHGITCLNTPGTIDSDYRGEVKVILANLGDAPFTVARGDRIAQLVPAPVQHAELEEVRTLDETARGIGGFGSTGTMLAPIRIALQRLPHGTDLPHPTYATAGAAGMDVVAAEDVVLAPGARHAVATGFAMAIPPGYEVQVRPRSGLALKHGITCLNTPGTIDSDYRGEVKVILANLGDAPFTVARGDRIAQLVPAPVQHAELEEVRTLDETARGIGGFGSTGT